Protein AF-A0A2A7H8B4-F1 (afdb_monomer_lite)

pLDDT: mean 74.01, std 18.79, range [32.06, 94.56]

Radius of gyration: 18.31 Å; chains: 1; bounding box: 41×34×53 Å

Foldseek 3Di:
DPLPLEDALVDDDDDLVRLVQLQAQPPDPDDSVSSLSHLVSNLVVLVVLQVLQVHDCVVCVVLSVCSRPPHCVPPLPDPVCQVVCVLVVHSGCNLVSLQVVLVVVLVQLPKDKDFDDQPDDVPDPDHDDLVCLVVVPPDPCVPCVVPPPDDSFHFGMKIFPQDAPDPVLLVVQSCPQVWHWDADPVRNIITITGPDSDDRSSVSSNSSSVVCSSSSGHRDD

Sequence (221 aa):
MNYTHAITLEKPLLSLEEILAIFNRKKHAMKQFDTYRIAIDTEHYIWAKMANLELQYDDYKELLSTIVNHDCEIDCNHSYQADMVKHYSCDCTLELVFQEWGNTLIHHLGFTNTKVIPGYDENKETSYDLCEATNLIALSNSEIKYSFENVCYPIVEIIGNFRLKNQKILSDFPNHLGIQFAYSETTSELYMYMGEKHVPGLYRLLVLLRIFELAGFKANL

Structure (mmCIF, N/CA/C/O backbone):
data_AF-A0A2A7H8B4-F1
#
_entry.id   AF-A0A2A7H8B4-F1
#
loop_
_atom_site.group_PDB
_atom_site.id
_atom_site.type_symbol
_atom_site.label_atom_id
_atom_site.label_alt_id
_atom_site.label_comp_id
_atom_site.label_asym_id
_atom_site.label_entity_id
_atom_site.label_seq_id
_atom_site.pdbx_PDB_ins_code
_atom_site.Cartn_x
_atom_site.Cartn_y
_atom_site.Cartn_z
_atom_site.occupancy
_atom_site.B_iso_or_equiv
_atom_site.auth_seq_id
_atom_site.auth_comp_id
_atom_site.auth_asym_id
_atom_site.auth_atom_id
_atom_site.pdbx_PDB_model_num
ATOM 1 N N . MET A 1 1 ? -11.806 -11.364 -13.887 1.00 54.75 1 MET A N 1
ATOM 2 C CA . MET A 1 1 ? -10.463 -11.433 -14.506 1.00 54.75 1 MET A CA 1
ATOM 3 C C . MET A 1 1 ? -9.584 -12.295 -13.622 1.00 54.75 1 MET A C 1
ATOM 5 O O . MET A 1 1 ? -9.689 -12.159 -12.412 1.00 54.75 1 MET A O 1
ATOM 9 N N . ASN A 1 2 ? -8.756 -13.174 -14.190 1.00 71.50 2 ASN A N 1
ATOM 10 C CA . ASN A 1 2 ? -7.713 -13.845 -13.413 1.00 71.50 2 ASN A CA 1
ATOM 11 C C . ASN A 1 2 ? -6.457 -12.970 -13.473 1.00 71.50 2 ASN A C 1
ATOM 13 O O . ASN A 1 2 ? -5.861 -12.842 -14.537 1.00 71.50 2 ASN A O 1
ATOM 17 N N . TYR A 1 3 ? -6.083 -12.356 -12.348 1.00 86.88 3 TYR A N 1
ATOM 18 C CA . TYR A 1 3 ? -4.888 -11.512 -12.184 1.00 86.88 3 TYR A CA 1
ATOM 19 C C . TYR A 1 3 ? -3.614 -12.369 -12.097 1.00 86.88 3 TYR A C 1
ATOM 21 O O . TYR A 1 3 ? -2.845 -12.328 -11.129 1.00 86.88 3 TYR A O 1
ATOM 29 N N . THR A 1 4 ? -3.428 -13.237 -13.091 1.00 88.81 4 THR A N 1
ATOM 30 C CA . THR A 1 4 ? -2.445 -14.322 -13.059 1.00 88.81 4 THR A CA 1
ATOM 31 C C . THR A 1 4 ? -1.025 -13.792 -12.887 1.00 88.81 4 THR A C 1
ATOM 33 O O . THR A 1 4 ? -0.254 -14.389 -12.137 1.00 88.81 4 THR A O 1
ATOM 36 N N . HIS A 1 5 ? -0.697 -12.639 -13.471 1.00 91.75 5 HIS A N 1
ATOM 37 C CA . HIS A 1 5 ? 0.653 -12.070 -13.418 1.00 91.75 5 HIS A CA 1
ATOM 38 C C . HIS A 1 5 ? 0.779 -10.886 -12.461 1.00 91.75 5 HIS A C 1
ATOM 40 O O . HIS A 1 5 ? 1.885 -10.398 -12.282 1.00 91.75 5 HIS A O 1
ATOM 46 N N . ALA A 1 6 ? -0.311 -10.449 -11.824 1.00 93.56 6 ALA A N 1
ATOM 47 C CA . ALA A 1 6 ? -0.285 -9.300 -10.924 1.00 93.56 6 ALA A CA 1
ATOM 48 C C . ALA A 1 6 ? 0.665 -9.514 -9.742 1.00 93.56 6 ALA A C 1
ATOM 50 O O . ALA A 1 6 ? 0.745 -10.625 -9.205 1.00 93.56 6 ALA A O 1
ATOM 51 N N . ILE A 1 7 ? 1.306 -8.437 -9.298 1.00 93.75 7 ILE A N 1
ATOM 52 C CA . ILE A 1 7 ? 1.946 -8.363 -7.986 1.00 93.75 7 ILE A CA 1
ATOM 53 C C . ILE A 1 7 ? 0.829 -8.236 -6.943 1.00 93.75 7 ILE A C 1
ATOM 55 O O . ILE A 1 7 ? -0.027 -7.357 -7.036 1.00 93.75 7 ILE A O 1
ATOM 59 N N . THR A 1 8 ? 0.805 -9.144 -5.969 1.00 93.50 8 THR A N 1
ATOM 60 C CA . THR A 1 8 ? -0.262 -9.244 -4.961 1.00 93.50 8 THR A CA 1
ATOM 61 C C . THR A 1 8 ? 0.303 -9.700 -3.624 1.00 93.50 8 THR A C 1
ATOM 63 O O . THR A 1 8 ? 1.304 -10.411 -3.605 1.00 93.50 8 THR A O 1
ATOM 66 N N . LEU A 1 9 ? -0.413 -9.424 -2.534 1.00 91.31 9 LEU A N 1
ATOM 67 C CA . LEU A 1 9 ? -0.073 -9.895 -1.183 1.00 91.31 9 LEU A CA 1
ATOM 68 C C . LEU A 1 9 ? -0.092 -11.433 -1.026 1.00 91.31 9 LEU A C 1
ATOM 70 O O . LEU A 1 9 ? 0.465 -11.962 -0.073 1.00 91.31 9 LEU A O 1
ATOM 74 N N . GLU A 1 10 ? -0.743 -12.158 -1.942 1.00 89.25 10 GLU A N 1
ATOM 75 C CA . GLU A 1 10 ? -0.883 -13.626 -1.908 1.00 89.25 10 GLU A CA 1
ATOM 76 C C . GLU A 1 10 ? 0.268 -14.373 -2.606 1.00 89.25 10 GLU A C 1
ATOM 78 O O . GLU A 1 10 ? 0.328 -15.603 -2.579 1.00 89.25 10 GLU A O 1
ATOM 83 N N . LYS A 1 11 ? 1.168 -13.646 -3.276 1.00 89.81 11 LYS A N 1
ATOM 84 C CA . LYS A 1 11 ? 2.278 -14.209 -4.056 1.00 89.81 11 LYS A CA 1
ATOM 85 C C . LYS A 1 11 ? 3.611 -13.959 -3.347 1.00 89.81 11 LYS A C 1
ATOM 87 O O . LYS A 1 11 ? 3.671 -13.107 -2.462 1.00 89.81 11 LYS A O 1
ATOM 92 N N . PRO A 1 12 ? 4.683 -14.683 -3.726 1.00 89.44 12 PRO A N 1
ATOM 93 C CA . PRO A 1 12 ? 6.017 -14.403 -3.219 1.00 89.44 12 PRO A CA 1
ATOM 94 C C . PRO A 1 12 ? 6.375 -12.927 -3.371 1.00 89.44 12 PRO A C 1
ATOM 96 O O . PRO A 1 12 ? 6.123 -12.319 -4.414 1.00 89.44 12 PRO A O 1
ATOM 99 N N . LEU A 1 13 ? 6.951 -12.376 -2.309 1.00 87.31 13 LEU A N 1
ATOM 100 C CA . LEU A 1 13 ? 7.310 -10.973 -2.239 1.00 87.31 13 LEU A CA 1
ATOM 101 C C . LEU A 1 13 ? 8.538 -10.711 -3.106 1.00 87.31 13 LEU A C 1
ATOM 103 O O . LEU A 1 13 ? 9.549 -11.402 -3.009 1.00 87.31 13 LEU A O 1
ATOM 107 N N . LEU A 1 14 ? 8.411 -9.693 -3.942 1.00 87.81 14 LEU A N 1
ATOM 108 C CA . LEU A 1 14 ? 9.486 -9.113 -4.735 1.00 87.81 14 LEU A CA 1
ATOM 109 C C . LEU A 1 14 ? 10.215 -8.041 -3.923 1.00 87.81 14 LEU A C 1
ATOM 111 O O . LEU A 1 14 ? 9.587 -7.267 -3.202 1.00 87.81 14 LEU A O 1
ATOM 115 N N . SER A 1 15 ? 11.528 -7.957 -4.076 1.00 85.69 15 SER A N 1
ATOM 116 C CA . SER A 1 15 ? 12.321 -6.835 -3.577 1.00 85.69 15 SER A CA 1
ATOM 117 C C . SER A 1 15 ? 11.918 -5.516 -4.250 1.00 85.69 15 SER A C 1
ATOM 119 O O . SER A 1 15 ? 11.316 -5.501 -5.328 1.00 85.69 15 SER A O 1
ATOM 121 N N . LEU A 1 16 ? 12.286 -4.384 -3.636 1.00 84.12 16 LEU A N 1
ATOM 122 C CA . LEU A 1 16 ? 12.107 -3.068 -4.257 1.00 84.12 16 LEU A CA 1
ATOM 123 C C . LEU A 1 16 ? 12.770 -3.016 -5.643 1.00 84.12 16 LEU A C 1
ATOM 125 O O . LEU A 1 16 ? 12.160 -2.534 -6.591 1.00 84.12 16 LEU A O 1
ATOM 129 N N . GLU A 1 17 ? 13.981 -3.562 -5.785 1.00 83.38 17 GLU A N 1
ATOM 130 C CA . GLU A 1 17 ? 14.691 -3.613 -7.068 1.00 83.38 17 GLU A CA 1
ATOM 131 C C . GLU A 1 17 ? 13.896 -4.381 -8.133 1.00 83.38 17 GLU A C 1
ATOM 133 O O . GLU A 1 17 ? 13.746 -3.894 -9.250 1.00 83.38 17 GLU A O 1
ATOM 138 N N . GLU A 1 18 ? 13.331 -5.539 -7.787 1.00 87.38 18 GLU A N 1
ATOM 139 C CA . GLU A 1 18 ? 12.524 -6.346 -8.709 1.00 87.38 18 GLU A CA 1
ATOM 140 C C . GLU A 1 18 ? 11.215 -5.652 -9.107 1.00 87.38 18 GLU A C 1
ATOM 142 O O . GLU A 1 18 ? 10.834 -5.685 -10.278 1.00 87.38 18 GLU A O 1
ATOM 147 N N . ILE A 1 19 ? 10.541 -4.986 -8.162 1.00 88.50 19 ILE A N 1
ATOM 148 C CA . ILE A 1 19 ? 9.347 -4.177 -8.447 1.00 88.50 19 ILE A CA 1
ATOM 149 C C . ILE A 1 19 ? 9.704 -3.074 -9.440 1.00 88.50 19 ILE A C 1
ATOM 151 O O . ILE A 1 19 ? 9.084 -2.962 -10.497 1.00 88.50 19 ILE A O 1
ATOM 155 N N . LEU A 1 20 ? 10.725 -2.276 -9.125 1.00 85.19 20 LEU A N 1
ATOM 156 C CA . LEU A 1 20 ? 11.153 -1.173 -9.978 1.00 85.19 20 LEU A CA 1
ATOM 157 C C . LEU A 1 20 ? 11.613 -1.679 -11.348 1.00 85.19 20 LEU A C 1
ATOM 159 O O . LEU A 1 20 ? 11.319 -1.040 -12.352 1.00 85.19 20 LEU A O 1
ATOM 163 N N . ALA A 1 21 ? 12.263 -2.841 -11.417 1.00 83.00 21 ALA A N 1
ATOM 164 C CA . ALA A 1 21 ? 12.688 -3.459 -12.666 1.00 83.00 21 ALA A CA 1
ATOM 165 C C . ALA A 1 21 ? 11.522 -3.823 -13.594 1.00 83.00 21 ALA A C 1
ATOM 167 O O . ALA A 1 21 ? 11.631 -3.665 -14.810 1.00 83.00 21 ALA A O 1
ATOM 16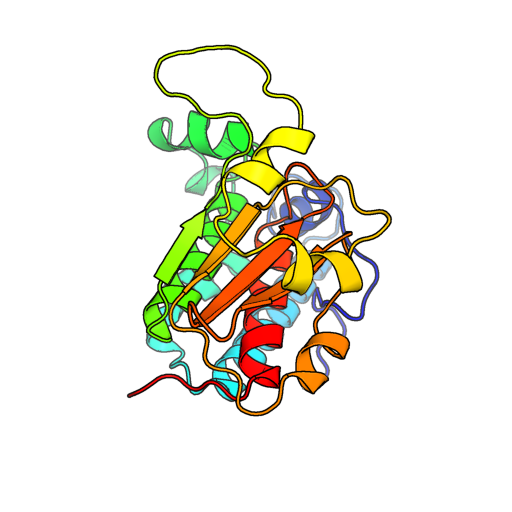8 N N . ILE A 1 22 ? 10.402 -4.288 -13.035 1.00 85.94 22 ILE A N 1
ATOM 169 C CA . ILE A 1 22 ? 9.190 -4.611 -13.800 1.00 85.94 22 ILE A CA 1
ATOM 170 C C . ILE A 1 22 ? 8.607 -3.351 -14.442 1.00 85.94 22 ILE A C 1
ATOM 172 O O . ILE A 1 22 ? 8.201 -3.372 -15.605 1.00 85.94 22 ILE A O 1
ATOM 176 N N . PHE A 1 23 ? 8.581 -2.242 -13.710 1.00 83.00 23 PHE A N 1
ATOM 177 C CA . PHE A 1 23 ? 8.010 -0.996 -14.215 1.00 83.00 23 PHE A CA 1
ATOM 178 C C . PHE A 1 23 ? 9.009 -0.162 -15.029 1.00 83.00 23 PHE A C 1
ATOM 180 O O . PHE A 1 23 ? 8.607 0.633 -15.872 1.00 83.00 23 PHE A O 1
ATOM 187 N N . ASN A 1 24 ? 10.312 -0.404 -14.871 1.00 78.62 24 ASN A N 1
ATOM 188 C CA . ASN A 1 24 ? 11.374 0.246 -15.629 1.00 78.62 24 ASN A CA 1
ATOM 189 C C . ASN A 1 24 ? 11.712 -0.523 -16.916 1.00 78.62 24 ASN A C 1
ATOM 191 O O . ASN A 1 24 ? 12.601 -1.378 -16.970 1.00 78.62 24 ASN A O 1
ATOM 195 N N . ARG A 1 25 ? 11.030 -0.156 -18.000 1.00 68.12 25 ARG A N 1
ATOM 196 C CA . ARG A 1 25 ? 11.064 -0.876 -19.284 1.00 68.12 25 ARG A CA 1
ATOM 197 C C . ARG A 1 25 ? 12.378 -0.794 -20.061 1.00 68.12 25 ARG A C 1
ATOM 199 O O . ARG A 1 25 ? 12.525 -1.531 -21.034 1.00 68.12 25 ARG A O 1
ATOM 206 N N . LYS A 1 26 ? 13.316 0.073 -19.669 1.00 62.47 26 LYS A N 1
ATOM 207 C CA . LYS A 1 26 ? 14.584 0.272 -20.394 1.00 62.47 26 LYS A CA 1
ATOM 208 C C . LYS A 1 26 ? 15.804 -0.359 -19.725 1.00 62.47 26 LYS A C 1
ATOM 210 O O . LYS A 1 26 ? 16.801 -0.584 -20.404 1.00 62.47 26 LYS A O 1
ATOM 215 N N . LYS A 1 27 ? 15.750 -0.660 -18.421 1.00 54.34 27 LYS A N 1
ATOM 216 C CA . LYS A 1 27 ? 16.962 -0.966 -17.636 1.00 54.34 27 LYS A CA 1
ATOM 217 C C . LYS A 1 27 ? 17.224 -2.460 -17.386 1.00 54.34 27 LYS A C 1
ATOM 219 O O . LYS A 1 27 ? 18.333 -2.796 -16.985 1.00 54.34 27 LYS A O 1
ATOM 224 N N . HIS A 1 28 ? 16.268 -3.364 -17.634 1.00 57.25 28 HIS A N 1
ATOM 225 C CA . HIS A 1 28 ? 16.381 -4.762 -17.180 1.00 57.25 28 HIS A CA 1
ATOM 226 C C . HIS A 1 28 ? 16.288 -5.836 -18.269 1.00 57.25 28 HIS A C 1
ATOM 228 O O . HIS A 1 28 ? 15.647 -5.677 -19.302 1.00 57.25 28 HIS A O 1
ATOM 234 N N . ALA A 1 29 ? 16.928 -6.974 -17.978 1.00 50.75 29 ALA A N 1
ATOM 235 C CA . ALA A 1 29 ? 17.051 -8.155 -18.835 1.00 50.75 29 ALA A CA 1
ATOM 236 C C . ALA A 1 29 ? 15.758 -8.987 -18.989 1.00 50.75 29 ALA A C 1
ATOM 238 O O . ALA A 1 29 ? 15.743 -9.961 -19.746 1.00 50.75 29 ALA A O 1
ATOM 239 N N . MET A 1 30 ? 14.677 -8.645 -18.276 1.00 61.78 30 MET A N 1
ATOM 240 C CA . MET A 1 30 ? 13.371 -9.280 -18.476 1.00 61.78 30 MET A CA 1
ATOM 241 C C . MET A 1 30 ? 12.781 -8.861 -19.824 1.00 61.78 30 MET A C 1
ATOM 243 O O . MET A 1 30 ? 12.901 -7.713 -20.246 1.00 61.78 30 MET A O 1
ATOM 247 N N . LYS A 1 31 ? 12.108 -9.790 -20.513 1.00 65.06 31 LYS A N 1
ATOM 248 C CA . LYS A 1 31 ? 11.457 -9.478 -21.790 1.00 65.06 31 LYS A CA 1
ATOM 249 C C . LYS A 1 31 ? 10.386 -8.411 -21.563 1.00 65.06 31 LYS A C 1
ATOM 251 O O . LYS A 1 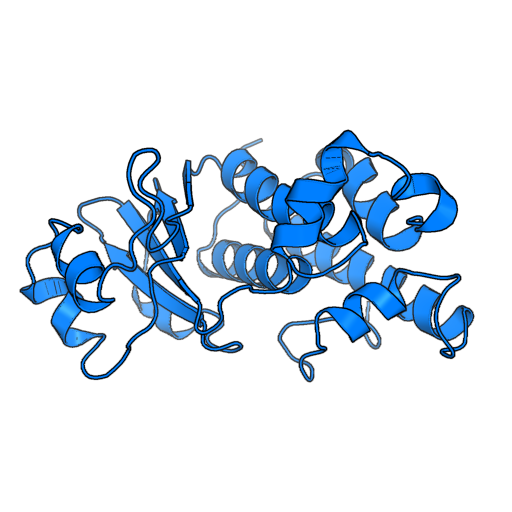31 ? 9.479 -8.613 -20.762 1.00 65.06 31 LYS A O 1
ATOM 256 N N . GLN A 1 32 ? 10.453 -7.328 -22.336 1.00 67.94 32 GLN A N 1
ATOM 257 C CA . GLN A 1 32 ? 9.532 -6.184 -22.276 1.00 67.94 32 GLN A CA 1
ATOM 258 C C . GLN A 1 32 ? 8.043 -6.585 -22.293 1.00 67.94 32 GLN A C 1
ATOM 260 O O . GLN A 1 32 ? 7.209 -5.927 -21.680 1.00 67.94 32 GLN A O 1
ATOM 265 N N . PHE A 1 33 ? 7.699 -7.677 -22.982 1.00 65.44 33 PHE A N 1
ATOM 266 C CA . PHE A 1 33 ? 6.332 -8.200 -23.024 1.00 65.44 33 PHE A CA 1
ATOM 267 C C . PHE A 1 33 ? 5.868 -8.787 -21.680 1.00 65.44 33 PHE A C 1
ATOM 269 O O . PHE A 1 33 ? 4.722 -8.582 -21.281 1.00 65.44 33 PHE A O 1
ATOM 276 N N . ASP A 1 34 ? 6.751 -9.487 -20.964 1.00 80.56 34 ASP A N 1
ATOM 277 C CA . ASP A 1 34 ? 6.425 -10.099 -19.674 1.00 80.56 34 ASP A CA 1
ATOM 278 C C . ASP A 1 34 ? 6.246 -9.025 -18.596 1.00 80.56 34 ASP A C 1
ATOM 280 O O . ASP A 1 34 ? 5.287 -9.079 -17.826 1.00 80.56 34 ASP A O 1
ATOM 284 N N . THR A 1 35 ? 7.106 -8.003 -18.592 1.00 81.44 35 THR A N 1
ATOM 285 C CA . THR A 1 35 ? 7.007 -6.874 -17.656 1.00 81.44 35 THR A CA 1
ATOM 286 C C . THR A 1 35 ? 5.779 -6.006 -17.924 1.00 81.44 35 THR A C 1
ATOM 288 O O . THR A 1 35 ? 5.063 -5.659 -16.986 1.00 81.44 35 THR A O 1
ATOM 291 N N . TYR A 1 36 ? 5.453 -5.741 -19.195 1.00 83.38 36 TYR A N 1
ATOM 292 C CA . TYR A 1 36 ? 4.219 -5.050 -19.586 1.00 83.38 36 TYR A CA 1
ATOM 293 C C . TYR A 1 36 ? 2.968 -5.778 -19.080 1.00 83.38 36 TYR A C 1
ATOM 295 O O . TYR A 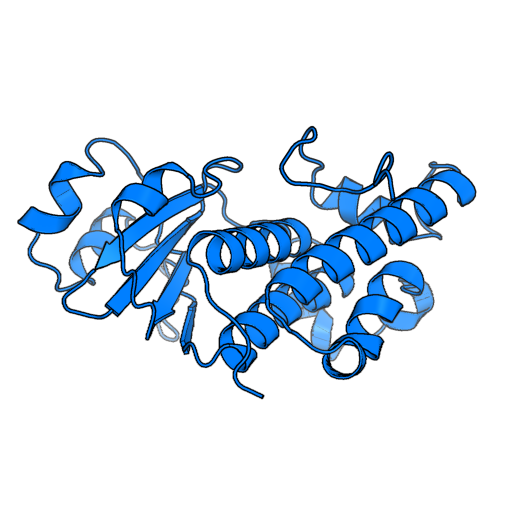1 36 ? 2.071 -5.157 -18.509 1.00 83.38 36 TYR A O 1
ATOM 303 N N . ARG A 1 37 ? 2.922 -7.107 -19.241 1.00 88.25 37 ARG A N 1
ATOM 304 C CA . ARG A 1 37 ? 1.792 -7.923 -18.784 1.00 88.25 37 ARG A CA 1
ATOM 305 C C . ARG A 1 37 ? 1.653 -7.919 -17.262 1.00 88.25 37 ARG A C 1
ATOM 307 O O . ARG A 1 37 ? 0.536 -7.796 -16.770 1.00 88.25 37 ARG A O 1
ATOM 314 N N . ILE A 1 38 ? 2.760 -8.034 -16.526 1.00 90.38 38 ILE A N 1
ATOM 315 C CA . ILE A 1 38 ? 2.749 -7.940 -15.057 1.00 90.38 38 ILE A CA 1
ATOM 316 C C . ILE A 1 38 ? 2.238 -6.564 -14.619 1.00 90.38 38 ILE A C 1
ATOM 318 O O . ILE A 1 38 ? 1.395 -6.491 -13.725 1.00 90.38 38 ILE A O 1
ATOM 322 N N . ALA A 1 39 ? 2.697 -5.488 -15.265 1.00 88.38 39 ALA A N 1
ATOM 323 C CA . ALA A 1 39 ? 2.282 -4.131 -14.930 1.00 88.38 39 ALA A CA 1
ATOM 324 C C . ALA A 1 39 ? 0.775 -3.920 -15.129 1.00 88.38 39 ALA A C 1
ATOM 326 O O . ALA A 1 39 ? 0.102 -3.468 -14.206 1.00 88.38 39 ALA A O 1
ATOM 327 N N . ILE A 1 40 ? 0.235 -4.334 -16.281 1.00 88.94 40 ILE A N 1
ATOM 328 C CA . ILE A 1 40 ? -1.205 -4.257 -16.568 1.00 88.94 40 ILE A CA 1
ATOM 329 C C . ILE A 1 40 ? -2.027 -5.108 -15.602 1.00 88.94 40 ILE A C 1
ATOM 331 O O . ILE A 1 40 ? -3.033 -4.642 -15.070 1.00 88.94 40 ILE A O 1
ATOM 335 N N . ASP A 1 41 ? -1.629 -6.361 -15.363 1.00 93.19 41 ASP A N 1
ATOM 336 C CA . ASP A 1 41 ? -2.366 -7.224 -14.437 1.00 93.19 41 ASP A CA 1
ATOM 337 C C . ASP A 1 41 ? -2.367 -6.624 -13.020 1.00 93.19 41 ASP A C 1
ATOM 339 O O . ASP A 1 41 ? -3.379 -6.709 -12.324 1.00 93.19 41 ASP A O 1
ATOM 343 N N . THR A 1 42 ? -1.260 -5.993 -12.606 1.00 93.12 42 THR A N 1
ATOM 344 C CA . THR A 1 42 ? -1.131 -5.314 -11.306 1.00 93.12 42 THR A CA 1
ATOM 345 C C . THR A 1 42 ? -2.007 -4.063 -11.230 1.00 93.12 42 THR A C 1
ATOM 347 O O . THR A 1 42 ? -2.726 -3.899 -10.247 1.00 93.12 42 THR A O 1
ATOM 350 N N . GLU A 1 43 ? -2.018 -3.220 -12.268 1.00 91.38 43 GLU A N 1
ATOM 351 C CA . GLU A 1 43 ? -2.908 -2.053 -12.360 1.00 91.38 43 GLU A CA 1
ATOM 352 C C . GLU A 1 43 ? -4.379 -2.478 -12.248 1.00 91.38 43 GLU A C 1
ATOM 354 O O . GLU A 1 43 ? -5.116 -1.965 -11.406 1.00 91.38 43 GLU A O 1
ATOM 359 N N . HIS A 1 44 ? -4.803 -3.475 -13.031 1.00 91.38 44 HIS A N 1
ATOM 360 C CA . HIS A 1 44 ? -6.176 -3.975 -12.989 1.00 91.38 44 HIS A CA 1
ATOM 361 C C . HIS A 1 44 ? -6.540 -4.609 -11.640 1.00 91.38 44 HIS A C 1
ATOM 363 O O . HIS A 1 44 ? -7.696 -4.530 -11.218 1.00 91.38 44 HIS A O 1
ATOM 369 N N . TYR A 1 45 ? -5.584 -5.257 -10.970 1.00 93.56 45 TYR A N 1
ATOM 370 C CA . TYR A 1 45 ? -5.793 -5.797 -9.630 1.00 93.56 45 TYR A CA 1
ATOM 371 C C . TYR A 1 45 ? -6.029 -4.673 -8.614 1.00 93.56 45 TYR A C 1
ATOM 373 O O . TYR A 1 45 ? -7.009 -4.721 -7.870 1.00 93.56 45 TYR A O 1
ATOM 381 N N . ILE A 1 46 ? -5.181 -3.639 -8.622 1.00 92.69 46 ILE A N 1
ATOM 382 C CA . ILE A 1 46 ? -5.333 -2.453 -7.767 1.00 92.69 46 ILE A CA 1
ATOM 383 C C . ILE A 1 46 ? -6.678 -1.780 -8.034 1.00 92.69 46 ILE A C 1
ATOM 385 O O . ILE A 1 46 ? -7.426 -1.522 -7.093 1.00 92.69 46 ILE A O 1
ATOM 389 N N . TRP A 1 47 ? -7.029 -1.576 -9.304 1.00 90.75 47 TRP A N 1
ATOM 390 C CA . TRP A 1 47 ? -8.298 -0.963 -9.680 1.00 90.75 47 TRP A CA 1
ATOM 391 C C . TRP A 1 47 ? -9.504 -1.748 -9.148 1.00 90.75 47 TRP A C 1
ATOM 393 O O . TRP A 1 47 ? -10.427 -1.162 -8.585 1.00 90.75 47 TRP A O 1
ATOM 403 N N . ALA A 1 48 ? -9.481 -3.080 -9.228 1.00 91.94 48 ALA A N 1
ATOM 404 C CA . ALA A 1 48 ? -10.545 -3.903 -8.659 1.00 91.94 48 ALA A CA 1
ATOM 405 C C . ALA A 1 48 ? -10.637 -3.787 -7.129 1.00 91.94 48 ALA A C 1
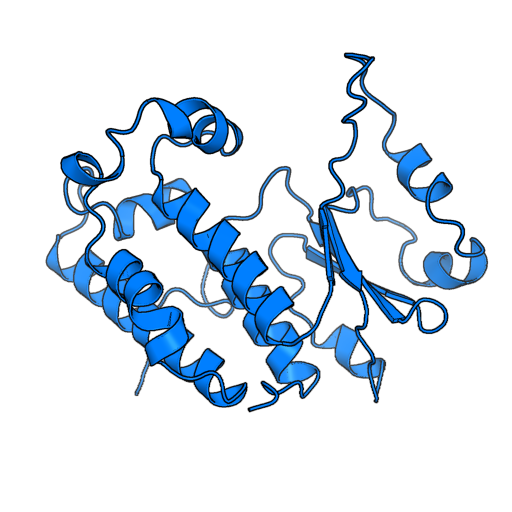ATOM 407 O O . ALA A 1 48 ? -11.736 -3.766 -6.578 1.00 91.94 48 ALA A O 1
ATOM 408 N N . LYS A 1 49 ? -9.500 -3.670 -6.432 1.00 92.50 49 LYS A N 1
ATOM 409 C CA . LYS A 1 49 ? -9.479 -3.433 -4.980 1.00 92.50 49 LYS A CA 1
ATOM 410 C C . LYS A 1 49 ? -10.007 -2.056 -4.606 1.00 92.50 49 LYS A C 1
ATOM 412 O O . LYS A 1 49 ? -10.756 -1.941 -3.643 1.00 92.50 49 LYS A O 1
ATOM 417 N N . MET A 1 50 ? -9.686 -1.037 -5.390 1.00 91.81 50 MET A N 1
ATOM 418 C CA . MET A 1 50 ? -10.240 0.302 -5.216 1.00 91.81 50 MET A CA 1
ATOM 419 C C . MET A 1 50 ? -11.751 0.341 -5.453 1.00 91.81 50 MET A C 1
ATOM 421 O O . MET A 1 50 ? -12.468 0.994 -4.699 1.00 91.81 50 MET A O 1
ATOM 425 N N . ALA A 1 51 ? -12.253 -0.407 -6.438 1.00 90.50 51 ALA A N 1
ATOM 426 C CA . ALA A 1 51 ? -13.686 -0.513 -6.698 1.00 90.50 51 ALA A CA 1
ATOM 427 C C . ALA A 1 51 ? -14.455 -1.115 -5.506 1.00 90.50 51 ALA A C 1
ATOM 429 O O . ALA A 1 51 ? -15.570 -0.683 -5.221 1.00 90.50 51 ALA A O 1
ATOM 430 N N . ASN A 1 52 ? -13.850 -2.047 -4.755 1.00 92.00 52 ASN A N 1
ATOM 431 C CA . ASN A 1 52 ? -14.444 -2.576 -3.518 1.00 92.00 52 ASN A CA 1
ATOM 432 C C . ASN A 1 52 ? -14.592 -1.506 -2.419 1.00 92.00 52 ASN A C 1
ATOM 434 O O . ASN A 1 52 ? -15.434 -1.657 -1.534 1.00 92.00 52 ASN A O 1
ATOM 438 N N . LEU A 1 53 ? -13.800 -0.433 -2.493 1.00 92.19 53 LEU A N 1
ATOM 439 C CA . LEU A 1 53 ? -13.861 0.737 -1.613 1.00 92.19 53 LEU A CA 1
ATOM 440 C C . LEU A 1 53 ? -14.719 1.873 -2.194 1.00 92.19 53 LEU A C 1
ATOM 442 O O . LEU A 1 53 ? -14.766 2.948 -1.604 1.00 92.19 53 LEU A O 1
ATOM 446 N N . GLU A 1 54 ? -15.381 1.655 -3.336 1.00 91.62 54 GLU A N 1
ATOM 447 C CA . GLU A 1 54 ? -16.193 2.654 -4.055 1.00 91.62 54 GLU A CA 1
ATOM 448 C C . GLU A 1 54 ? -15.408 3.902 -4.512 1.00 91.62 54 GLU A C 1
ATOM 450 O O . GLU A 1 54 ? -15.989 4.948 -4.802 1.00 91.62 54 GLU A O 1
ATOM 455 N N . LEU A 1 55 ? -14.084 3.776 -4.643 1.00 88.56 55 LEU A N 1
ATOM 456 C CA . LEU A 1 55 ? -13.220 4.821 -5.193 1.00 88.56 55 LEU A CA 1
ATOM 457 C C . LEU A 1 55 ? -13.419 4.929 -6.709 1.00 88.56 55 LEU A C 1
ATOM 459 O O . LEU A 1 55 ? -13.405 3.917 -7.420 1.00 88.56 55 LEU A O 1
ATOM 463 N N . GLN A 1 56 ? -13.576 6.153 -7.213 1.00 84.44 56 GLN A N 1
ATOM 464 C CA . GLN A 1 56 ? -13.759 6.388 -8.642 1.00 84.44 56 GLN A CA 1
ATOM 465 C C . GLN A 1 56 ? -12.422 6.306 -9.379 1.00 84.44 56 GLN A C 1
ATOM 467 O O . GLN A 1 56 ? -11.389 6.770 -8.902 1.00 84.44 56 GLN A O 1
ATOM 472 N N . TYR A 1 57 ? -12.442 5.713 -10.574 1.00 78.81 57 TYR A N 1
ATOM 473 C CA . TYR A 1 57 ? -11.244 5.570 -11.405 1.00 78.81 57 TYR A CA 1
ATOM 474 C C . TYR A 1 57 ? -10.622 6.923 -11.765 1.00 78.81 57 TYR A C 1
ATOM 476 O O . TYR A 1 57 ? -9.400 7.054 -11.762 1.00 78.81 57 TYR A O 1
ATOM 484 N N . ASP A 1 58 ? -11.455 7.925 -12.056 1.00 83.12 58 ASP A N 1
ATOM 485 C CA . ASP A 1 58 ? -10.992 9.227 -12.538 1.00 83.12 58 ASP A CA 1
ATOM 486 C C . ASP A 1 58 ? -10.095 9.946 -11.522 1.00 83.12 58 ASP A C 1
ATOM 488 O O . ASP A 1 58 ? -9.115 10.571 -11.925 1.00 83.12 58 ASP A O 1
ATOM 492 N N . ASP A 1 59 ? -10.332 9.750 -10.222 1.00 77.94 59 ASP A N 1
ATOM 493 C CA . ASP A 1 59 ? -9.524 10.339 -9.144 1.00 77.94 59 ASP A CA 1
ATOM 494 C C . ASP A 1 59 ? -8.092 9.778 -9.090 1.00 77.94 59 ASP A C 1
ATOM 496 O O . ASP A 1 59 ? -7.196 10.375 -8.494 1.00 77.94 59 ASP A O 1
ATOM 500 N N . TYR A 1 60 ? -7.863 8.629 -9.728 1.00 79.75 60 TYR A N 1
ATOM 501 C CA . TYR A 1 60 ? -6.592 7.906 -9.713 1.00 79.75 60 TYR A CA 1
ATOM 502 C C . TYR A 1 60 ? -6.100 7.559 -11.116 1.00 79.75 60 TYR A C 1
ATOM 504 O O . TYR A 1 60 ? -5.179 6.762 -11.271 1.00 79.75 60 TYR A O 1
ATOM 512 N N . LYS A 1 61 ? -6.689 8.137 -12.161 1.00 81.44 61 LYS A N 1
ATOM 513 C CA . LYS A 1 61 ? -6.364 7.781 -13.543 1.00 81.44 61 LYS A CA 1
ATOM 514 C C . LYS A 1 61 ? -4.911 8.083 -13.897 1.00 81.44 61 LYS A C 1
ATOM 516 O O . LYS A 1 61 ? -4.235 7.243 -14.485 1.00 81.44 61 LYS A O 1
ATOM 521 N N . GLU A 1 62 ? -4.427 9.273 -13.546 1.00 79.06 62 GLU A N 1
ATOM 522 C CA . GLU A 1 62 ? -3.039 9.684 -13.811 1.00 79.06 62 GLU A CA 1
ATOM 523 C C . GLU A 1 62 ? -2.055 8.785 -13.064 1.00 79.06 62 GLU A C 1
ATOM 525 O O . GLU A 1 62 ? -1.083 8.280 -13.629 1.00 79.06 62 GLU A O 1
ATOM 530 N N . LEU A 1 63 ? -2.394 8.509 -11.811 1.00 75.69 63 LEU A N 1
ATOM 531 C CA . LEU A 1 63 ? -1.713 7.583 -10.934 1.00 75.69 63 LEU A CA 1
ATOM 532 C C . LEU A 1 63 ? -1.638 6.190 -11.601 1.00 75.69 63 LEU A C 1
ATOM 534 O O . LEU A 1 63 ? -0.554 5.765 -11.996 1.00 75.69 63 LEU A O 1
ATOM 538 N N . LEU A 1 64 ? -2.760 5.524 -11.874 1.00 78.56 64 LEU A N 1
ATOM 539 C CA . LEU A 1 64 ? -2.809 4.214 -12.544 1.00 78.56 64 LEU A CA 1
ATOM 540 C C . LEU A 1 64 ? -2.048 4.191 -13.877 1.00 78.56 64 LEU A C 1
ATOM 542 O O . LEU A 1 64 ? -1.272 3.270 -14.129 1.00 78.56 64 LEU A O 1
ATOM 546 N N . SER A 1 65 ? -2.150 5.258 -14.673 1.00 80.62 65 SER A N 1
ATOM 547 C CA . SER A 1 65 ? -1.402 5.374 -15.926 1.00 80.62 65 SER A CA 1
ATOM 548 C C . SER A 1 65 ? 0.117 5.403 -15.729 1.00 80.62 65 SER A C 1
ATOM 550 O O . SER A 1 65 ? 0.846 4.961 -16.616 1.00 80.62 65 SER A O 1
ATOM 552 N N . THR A 1 66 ? 0.599 5.871 -14.574 1.00 79.94 66 THR A N 1
ATOM 553 C CA . THR A 1 66 ? 2.028 5.942 -14.245 1.00 79.94 66 THR A CA 1
ATOM 554 C C . THR A 1 66 ? 2.611 4.546 -14.020 1.00 79.94 66 THR A C 1
ATOM 556 O O . THR A 1 66 ? 3.725 4.289 -14.455 1.00 79.94 66 THR A O 1
ATOM 559 N N . ILE A 1 67 ? 1.847 3.598 -13.458 1.00 80.31 67 ILE A N 1
ATOM 560 C CA . ILE A 1 67 ? 2.279 2.191 -13.309 1.00 80.31 67 ILE A CA 1
ATOM 561 C C . ILE A 1 67 ? 2.692 1.604 -14.654 1.00 80.31 67 ILE A C 1
ATOM 563 O O . ILE A 1 67 ? 3.718 0.940 -14.776 1.00 80.31 67 ILE A O 1
ATOM 567 N N . VAL A 1 68 ? 1.882 1.842 -15.681 1.00 80.00 68 VAL A N 1
ATOM 568 C CA . VAL A 1 68 ? 2.150 1.303 -17.008 1.00 80.00 68 VAL A CA 1
ATOM 569 C C . VAL A 1 68 ? 3.121 2.202 -17.758 1.00 80.00 68 VAL A C 1
ATOM 571 O O . VAL A 1 68 ? 4.009 1.694 -18.418 1.00 80.00 68 VAL A O 1
ATOM 574 N N . ASN A 1 69 ? 3.011 3.519 -17.706 1.00 80.25 69 ASN A N 1
ATOM 575 C CA . ASN A 1 69 ? 3.739 4.363 -18.656 1.00 80.25 69 ASN A CA 1
ATOM 576 C C . ASN A 1 69 ? 5.062 4.924 -18.135 1.00 80.25 69 ASN A C 1
ATOM 578 O O . ASN A 1 69 ? 5.727 5.613 -18.902 1.00 80.25 69 ASN A O 1
ATOM 582 N N . HIS A 1 70 ? 5.458 4.598 -16.899 1.00 82.50 70 HIS A N 1
ATOM 583 C CA . HIS A 1 70 ? 6.704 5.096 -16.331 1.00 82.50 70 HIS A CA 1
ATOM 584 C C . HIS A 1 70 ? 7.924 4.735 -17.189 1.00 82.50 70 HIS A C 1
ATOM 586 O O . HIS A 1 70 ? 8.191 3.565 -17.486 1.00 82.50 70 HIS A O 1
ATOM 592 N N . ASP A 1 71 ? 8.693 5.755 -17.551 1.00 77.69 71 ASP A N 1
ATOM 593 C CA . ASP A 1 71 ? 9.989 5.633 -18.200 1.00 77.69 71 ASP A CA 1
ATOM 594 C C . ASP A 1 71 ? 11.022 6.395 -17.375 1.00 77.69 71 ASP A C 1
ATOM 596 O O . ASP A 1 71 ? 11.047 7.625 -17.360 1.00 77.69 71 ASP A O 1
ATOM 600 N N . CYS A 1 72 ? 11.921 5.661 -16.718 1.00 78.19 72 CYS A N 1
ATOM 601 C CA . CYS A 1 72 ? 12.953 6.254 -15.874 1.00 78.19 72 CYS A CA 1
ATOM 602 C C . CYS A 1 72 ? 13.845 7.267 -16.607 1.00 78.19 72 CYS A C 1
ATOM 604 O O . CYS A 1 72 ? 14.367 8.173 -15.965 1.00 78.19 72 CYS A O 1
ATOM 606 N N . GLU A 1 73 ? 14.045 7.143 -17.923 1.00 75.44 73 GLU A N 1
ATOM 607 C CA . GLU A 1 73 ? 14.851 8.116 -18.675 1.00 75.44 73 GLU A CA 1
ATOM 608 C C . GLU A 1 73 ? 14.134 9.450 -18.889 1.00 75.44 73 GLU A C 1
ATOM 610 O O . GLU A 1 73 ? 14.788 10.447 -19.183 1.00 75.44 73 GLU A O 1
ATOM 615 N N . ILE A 1 74 ? 12.807 9.470 -18.784 1.00 75.19 74 ILE A N 1
ATOM 616 C CA . ILE A 1 74 ? 11.978 10.651 -19.032 1.00 75.19 74 ILE A CA 1
ATOM 617 C C . ILE A 1 74 ? 11.507 11.228 -17.695 1.00 75.19 74 ILE A C 1
ATOM 619 O O . ILE A 1 74 ? 11.694 12.414 -17.425 1.00 75.19 74 ILE A O 1
ATOM 623 N N . ASP A 1 75 ? 10.968 10.373 -16.831 1.00 76.50 75 ASP A N 1
ATOM 624 C CA . ASP A 1 75 ? 10.227 10.771 -15.638 1.00 76.50 75 ASP A CA 1
ATOM 625 C C . ASP A 1 75 ? 11.137 11.017 -14.423 1.00 76.50 75 ASP A C 1
ATOM 627 O O . ASP A 1 75 ? 10.826 11.852 -13.569 1.00 76.50 75 ASP A O 1
ATOM 631 N N . CYS A 1 76 ? 12.292 10.341 -14.341 1.00 78.69 76 CYS A N 1
ATOM 632 C CA . CYS A 1 76 ? 13.198 10.436 -13.186 1.00 78.69 76 CYS A CA 1
ATOM 633 C C . CYS A 1 76 ? 14.259 11.544 -13.305 1.00 78.69 76 CYS A C 1
ATOM 635 O O . CYS A 1 76 ? 15.062 11.714 -12.391 1.00 78.69 76 CYS A O 1
ATOM 637 N N . ASN A 1 77 ? 14.265 12.340 -14.380 1.00 66.38 77 ASN A N 1
ATOM 638 C CA . ASN A 1 77 ? 15.279 13.384 -14.625 1.00 66.38 77 ASN A CA 1
ATOM 639 C C . ASN A 1 77 ? 15.151 14.647 -13.744 1.00 66.38 77 ASN A C 1
ATOM 641 O O . ASN A 1 77 ? 15.787 15.668 -14.015 1.00 66.38 77 ASN A O 1
ATOM 645 N N . HIS A 1 78 ? 14.343 14.619 -12.684 1.00 61.59 78 HIS A N 1
ATOM 646 C CA . HIS A 1 78 ? 14.042 15.798 -11.878 1.00 61.59 78 HIS A CA 1
ATOM 647 C C . HIS A 1 78 ? 14.978 15.909 -10.665 1.00 61.59 78 HIS A C 1
ATOM 649 O O . HIS A 1 78 ? 14.838 15.191 -9.676 1.00 61.59 78 HIS A O 1
ATOM 655 N N . SER A 1 79 ? 15.903 16.875 -10.708 1.00 55.00 79 SER A N 1
ATOM 656 C CA . SER A 1 79 ? 16.878 17.140 -9.635 1.00 55.00 79 SER A CA 1
ATOM 657 C C . SER A 1 79 ? 16.249 17.454 -8.271 1.00 55.00 79 SER A C 1
ATOM 659 O O . SER A 1 79 ? 16.861 17.168 -7.248 1.00 55.00 79 SER A O 1
ATOM 661 N N . TYR A 1 80 ? 15.025 17.994 -8.238 1.00 53.56 80 TYR A N 1
ATOM 662 C CA . TYR A 1 80 ? 14.320 18.345 -6.998 1.00 53.56 80 TYR A CA 1
ATOM 663 C C . TYR A 1 80 ? 13.853 17.125 -6.186 1.00 53.56 80 TYR A C 1
ATOM 665 O O . TYR A 1 80 ? 13.765 17.196 -4.965 1.00 53.56 80 TYR A O 1
ATOM 673 N N . GLN A 1 81 ? 13.577 15.993 -6.839 1.00 59.25 81 GLN A N 1
ATOM 674 C CA . GLN A 1 81 ? 13.107 14.781 -6.158 1.00 59.25 81 GLN A CA 1
ATOM 675 C C . GLN A 1 81 ? 14.256 13.848 -5.753 1.00 59.25 81 GLN A C 1
ATOM 677 O O . GLN A 1 81 ? 14.041 12.926 -4.971 1.00 59.25 81 GLN A O 1
ATOM 682 N N . ALA A 1 82 ? 15.481 14.101 -6.228 1.00 60.62 82 ALA A N 1
ATOM 683 C CA . ALA A 1 82 ? 16.629 13.215 -6.041 1.00 60.62 82 ALA A CA 1
ATOM 684 C C . ALA A 1 82 ? 16.912 12.883 -4.566 1.00 60.62 82 ALA A C 1
ATOM 686 O O . ALA A 1 82 ? 17.220 11.738 -4.247 1.00 60.62 82 ALA A O 1
ATOM 687 N N . ASP A 1 83 ? 16.769 13.845 -3.653 1.00 59.38 83 ASP A N 1
ATOM 688 C CA . ASP A 1 83 ? 17.019 13.602 -2.227 1.00 59.38 83 ASP A CA 1
ATOM 689 C C . ASP A 1 83 ? 15.889 12.809 -1.548 1.00 59.38 83 ASP A C 1
ATOM 691 O O . ASP A 1 83 ? 16.159 12.013 -0.649 1.00 59.38 83 ASP A O 1
ATOM 695 N N . MET A 1 84 ? 14.645 12.931 -2.029 1.00 60.75 84 MET A N 1
ATOM 696 C CA . MET A 1 84 ? 13.520 12.113 -1.554 1.00 60.75 84 MET A CA 1
ATOM 697 C C . MET A 1 84 ? 13.610 10.673 -2.069 1.00 60.75 84 MET A C 1
ATOM 699 O O . MET A 1 84 ? 13.333 9.735 -1.331 1.00 60.75 84 MET A O 1
ATOM 703 N N . VAL A 1 85 ? 14.040 10.474 -3.316 1.00 64.44 85 VAL A N 1
ATOM 704 C CA . VAL A 1 85 ? 14.209 9.135 -3.905 1.00 64.44 85 VAL A CA 1
ATOM 705 C C . VAL A 1 85 ? 15.380 8.385 -3.236 1.00 64.44 85 VAL A C 1
ATOM 707 O O . VAL A 1 85 ? 15.241 7.211 -2.875 1.00 64.44 85 VAL A O 1
ATOM 710 N N . LYS A 1 86 ? 16.484 9.087 -2.922 1.00 63.66 86 LYS A N 1
ATOM 711 C CA . LYS A 1 86 ? 17.623 8.543 -2.151 1.00 63.66 86 LYS A CA 1
ATOM 712 C C . LYS A 1 86 ? 17.240 8.025 -0.766 1.00 63.66 86 LYS A C 1
ATOM 714 O O . LYS A 1 86 ? 17.890 7.100 -0.281 1.00 63.66 86 LYS A O 1
ATOM 719 N N . HIS A 1 87 ? 16.203 8.577 -0.127 1.00 65.50 87 HIS A N 1
ATOM 720 C CA . HIS A 1 87 ? 15.709 8.073 1.161 1.00 65.50 87 HIS A CA 1
ATOM 721 C C . HIS A 1 87 ? 15.344 6.581 1.081 1.00 65.50 87 HIS A C 1
ATOM 723 O O . HIS A 1 87 ? 15.636 5.810 1.996 1.00 65.50 87 HIS A O 1
ATOM 729 N N . TYR A 1 88 ? 14.803 6.166 -0.064 1.00 66.62 88 TYR A N 1
ATOM 730 C CA . TYR A 1 88 ? 14.417 4.790 -0.362 1.00 66.62 88 TYR A CA 1
ATOM 731 C C . TYR A 1 88 ? 15.545 3.961 -0.982 1.00 66.62 88 TYR A C 1
ATOM 733 O O . TYR A 1 88 ? 15.319 2.836 -1.419 1.00 66.62 88 TYR A O 1
ATOM 741 N N . SER A 1 89 ? 16.771 4.500 -1.008 1.00 67.69 89 SER A N 1
ATOM 742 C CA . SER A 1 89 ? 17.948 3.870 -1.621 1.00 67.69 89 SER A CA 1
ATOM 743 C C . SER A 1 89 ? 17.704 3.435 -3.074 1.00 67.69 89 SER A C 1
ATOM 745 O O . SER A 1 89 ? 18.247 2.428 -3.524 1.00 67.69 89 SER A O 1
ATOM 747 N N . CYS A 1 90 ? 16.873 4.183 -3.805 1.00 72.62 90 CYS A N 1
ATOM 748 C CA . CYS A 1 90 ? 16.595 3.953 -5.218 1.00 72.62 90 CYS A CA 1
ATOM 749 C C . CYS A 1 90 ? 16.726 5.263 -6.005 1.00 72.62 90 CYS A C 1
ATOM 751 O O . CYS A 1 90 ? 16.782 6.332 -5.405 1.00 72.62 90 CYS A O 1
ATOM 753 N N . ASP A 1 91 ? 16.782 5.165 -7.336 1.00 73.62 91 ASP A N 1
ATOM 754 C CA . ASP A 1 91 ? 16.892 6.309 -8.263 1.00 73.62 91 ASP A CA 1
ATOM 755 C C . ASP A 1 91 ? 15.608 6.507 -9.101 1.00 73.62 91 ASP A C 1
ATOM 757 O O . ASP A 1 91 ? 15.592 7.251 -10.080 1.00 73.62 91 ASP A O 1
ATOM 761 N N . CYS A 1 92 ? 14.530 5.791 -8.767 1.00 81.81 92 CYS A N 1
ATOM 762 C CA . CYS A 1 92 ? 13.290 5.762 -9.539 1.00 81.81 92 CYS A CA 1
ATOM 763 C C . CYS A 1 92 ? 12.165 6.492 -8.798 1.00 81.81 92 CYS A C 1
ATOM 765 O O . CYS A 1 92 ? 11.803 6.121 -7.682 1.00 81.81 92 CYS A O 1
ATOM 767 N N . THR A 1 93 ? 11.576 7.509 -9.430 1.00 81.88 93 THR A N 1
ATOM 768 C CA . THR A 1 93 ? 10.492 8.310 -8.837 1.00 81.88 93 THR A CA 1
ATOM 769 C C . THR A 1 93 ? 9.198 7.518 -8.665 1.00 81.88 93 THR A C 1
ATOM 771 O O . THR A 1 93 ? 8.347 7.920 -7.876 1.00 81.88 93 THR A O 1
ATOM 774 N N . LEU A 1 94 ? 9.056 6.363 -9.321 1.00 84.81 94 LEU A N 1
ATOM 775 C CA . LEU A 1 94 ? 7.887 5.499 -9.177 1.00 84.81 94 LEU A CA 1
ATOM 776 C C . LEU A 1 94 ? 7.669 5.022 -7.735 1.00 84.81 94 LEU A C 1
ATOM 778 O O . LEU A 1 94 ? 6.528 4.888 -7.301 1.00 84.81 94 LEU A O 1
ATOM 782 N N . GLU A 1 95 ? 8.743 4.822 -6.967 1.00 85.94 95 GLU A N 1
ATOM 783 C CA . GLU A 1 95 ? 8.606 4.505 -5.544 1.00 85.94 95 GLU A CA 1
ATOM 784 C C . GLU A 1 95 ? 7.916 5.648 -4.785 1.00 85.94 95 GLU A C 1
ATOM 786 O O . GLU A 1 95 ? 6.990 5.399 -4.017 1.00 85.94 95 GLU A O 1
ATOM 791 N N . LEU A 1 96 ? 8.282 6.908 -5.061 1.00 80.06 96 LEU A N 1
ATOM 792 C CA . LEU A 1 96 ? 7.596 8.072 -4.486 1.00 80.06 96 LEU A CA 1
ATOM 793 C C . LEU A 1 96 ? 6.127 8.111 -4.891 1.00 80.06 96 LEU A C 1
ATOM 795 O O . LEU A 1 96 ? 5.269 8.370 -4.053 1.00 80.06 96 LEU A O 1
ATOM 799 N N . VAL A 1 97 ? 5.837 7.822 -6.160 1.00 83.69 97 VAL A N 1
ATOM 800 C CA . VAL A 1 97 ? 4.466 7.786 -6.676 1.00 83.69 97 VAL A CA 1
ATOM 801 C C . VAL A 1 97 ? 3.630 6.787 -5.876 1.00 83.69 97 VAL A C 1
ATOM 803 O O . VAL A 1 97 ? 2.571 7.153 -5.372 1.00 83.69 97 VAL A O 1
ATOM 806 N N . PHE A 1 98 ? 4.118 5.562 -5.668 1.00 87.62 98 PHE A N 1
ATOM 807 C CA . PHE A 1 98 ? 3.397 4.575 -4.863 1.00 87.62 98 PHE A CA 1
ATOM 808 C C . PHE A 1 98 ? 3.211 5.003 -3.401 1.00 87.62 98 PHE A C 1
ATOM 810 O O . PHE A 1 98 ? 2.145 4.782 -2.820 1.00 87.62 98 PHE A O 1
ATOM 817 N N . GLN A 1 99 ? 4.224 5.631 -2.799 1.00 85.38 99 GLN A N 1
ATOM 818 C CA . GLN A 1 99 ? 4.124 6.152 -1.435 1.00 85.38 99 GLN A CA 1
ATOM 819 C C . GLN A 1 99 ? 3.064 7.253 -1.321 1.00 85.38 99 GLN A C 1
ATOM 821 O O . GLN A 1 99 ? 2.254 7.234 -0.387 1.00 85.38 99 GLN A O 1
ATOM 826 N N . GLU A 1 100 ? 3.029 8.171 -2.285 1.00 83.31 100 GLU A N 1
ATOM 827 C CA . GLU A 1 100 ? 2.032 9.235 -2.335 1.00 83.31 100 GLU A CA 1
ATOM 828 C C . GLU A 1 100 ? 0.623 8.687 -2.534 1.00 83.31 100 GLU A C 1
ATOM 830 O O . GLU A 1 100 ? -0.298 9.148 -1.866 1.00 83.31 100 GLU A O 1
ATOM 835 N N . TRP A 1 101 ? 0.436 7.627 -3.323 1.00 88.06 101 TRP A N 1
ATOM 836 C CA . TRP A 1 101 ? -0.895 7.025 -3.464 1.00 88.06 101 TRP A CA 1
ATOM 837 C C . TRP A 1 101 ? -1.446 6.504 -2.156 1.00 88.06 101 TRP A C 1
ATOM 839 O O . TRP A 1 101 ? -2.631 6.679 -1.890 1.00 88.06 101 TRP A O 1
ATOM 849 N N . GLY A 1 102 ? -0.611 5.859 -1.339 1.00 89.00 102 GLY A N 1
ATOM 850 C CA . GLY A 1 102 ? -1.051 5.418 -0.022 1.00 89.00 102 GLY A CA 1
ATOM 851 C C . GLY A 1 102 ? -1.523 6.602 0.829 1.00 89.00 102 GLY A C 1
ATOM 852 O O . GLY A 1 102 ? -2.549 6.499 1.495 1.00 89.00 102 GLY A O 1
ATOM 853 N N . ASN A 1 103 ? -0.849 7.757 0.742 1.00 87.56 103 ASN A N 1
ATOM 854 C CA . ASN A 1 103 ? -1.280 8.976 1.434 1.00 87.56 103 ASN A CA 1
ATOM 855 C C . ASN A 1 103 ? -2.608 9.500 0.867 1.00 87.56 103 ASN A C 1
ATOM 857 O O . ASN A 1 103 ? -3.531 9.785 1.628 1.00 87.56 103 ASN A O 1
ATOM 861 N N . THR A 1 104 ? -2.723 9.599 -0.462 1.00 87.38 104 THR A N 1
ATOM 862 C CA . THR A 1 104 ? -3.946 10.032 -1.151 1.00 87.38 104 THR A CA 1
ATOM 863 C C . THR A 1 104 ? -5.125 9.136 -0.796 1.00 87.38 104 THR A C 1
ATOM 865 O O . THR A 1 104 ? -6.201 9.645 -0.509 1.00 87.38 104 THR A O 1
ATOM 868 N N . LEU A 1 105 ? -4.933 7.816 -0.761 1.00 90.75 105 LEU A N 1
ATOM 869 C CA . LEU A 1 105 ? -5.950 6.843 -0.366 1.00 90.75 105 LEU A CA 1
ATOM 870 C C . LEU A 1 105 ? -6.453 7.090 1.062 1.00 90.75 105 LEU A C 1
ATOM 872 O O . LEU A 1 105 ? -7.662 7.159 1.276 1.00 90.75 105 LEU A O 1
ATOM 876 N N . ILE A 1 106 ? -5.539 7.251 2.025 1.00 91.06 106 ILE A N 1
ATOM 877 C CA . ILE A 1 106 ? -5.889 7.507 3.431 1.00 91.06 106 ILE A CA 1
ATOM 878 C C . ILE A 1 106 ? -6.717 8.796 3.545 1.00 91.06 106 ILE A C 1
ATOM 880 O O . ILE A 1 106 ? -7.782 8.789 4.164 1.00 91.06 106 ILE A O 1
ATOM 884 N N . HIS A 1 107 ? -6.275 9.875 2.895 1.00 89.00 107 HIS A N 1
ATOM 885 C CA . HIS A 1 107 ? -6.981 11.157 2.924 1.00 89.00 107 HIS A CA 1
ATOM 886 C C . HIS A 1 107 ? -8.337 11.118 2.215 1.00 89.00 107 HIS A C 1
ATOM 888 O O . HIS A 1 107 ? -9.305 11.662 2.742 1.00 89.00 107 HIS A O 1
ATOM 894 N N . HIS A 1 108 ? -8.432 10.468 1.051 1.00 88.88 108 HIS A N 1
ATOM 895 C CA . HIS A 1 108 ? -9.684 10.352 0.298 1.00 88.88 108 HIS A CA 1
ATOM 896 C C . HIS A 1 108 ? -10.757 9.654 1.142 1.00 88.88 108 HIS A C 1
ATOM 898 O O . HIS A 1 108 ? -11.897 10.102 1.213 1.00 88.88 108 HIS A O 1
ATOM 904 N N . LEU A 1 109 ? -10.381 8.609 1.879 1.00 89.94 109 LEU A N 1
ATOM 905 C CA . LEU A 1 109 ? -11.297 7.907 2.777 1.00 89.94 109 LEU A CA 1
ATOM 906 C C . LEU A 1 109 ? -11.602 8.673 4.087 1.00 89.94 109 LEU A C 1
ATOM 908 O O . LEU A 1 109 ? -12.313 8.155 4.946 1.00 89.94 109 LEU A O 1
ATOM 912 N N . GLY A 1 110 ? -11.110 9.908 4.244 1.00 89.06 110 GLY A N 1
ATOM 913 C CA . GLY A 1 110 ? -11.411 10.787 5.378 1.00 89.06 110 GLY A CA 1
ATOM 914 C C . GLY A 1 110 ? -10.575 10.528 6.636 1.00 89.06 110 GLY A C 1
ATOM 915 O O . GLY A 1 110 ? -10.936 10.989 7.723 1.00 89.06 110 GLY A O 1
ATOM 916 N N . PHE A 1 111 ? -9.466 9.798 6.513 1.00 91.31 111 PHE A N 1
ATOM 917 C CA . PHE A 1 111 ? -8.563 9.505 7.623 1.00 91.31 111 PHE A CA 1
ATOM 918 C C . PHE A 1 111 ? -7.387 10.480 7.669 1.00 91.31 111 PHE A C 1
ATOM 920 O O . PHE A 1 111 ? -7.017 11.101 6.672 1.00 91.31 111 PHE A O 1
ATOM 927 N N . THR A 1 112 ? -6.775 10.597 8.845 1.00 88.44 112 THR A N 1
ATOM 928 C CA . THR A 1 112 ? -5.510 11.319 9.011 1.00 88.44 112 THR A CA 1
ATOM 929 C C . THR A 1 112 ? -4.343 10.346 8.942 1.00 88.44 112 THR A C 1
ATOM 931 O O . THR A 1 112 ? -4.475 9.182 9.318 1.00 88.44 112 THR A O 1
ATOM 934 N N . ASN A 1 113 ? -3.192 10.833 8.484 1.00 86.06 113 ASN A N 1
ATOM 935 C CA . ASN A 1 113 ? -1.957 10.065 8.442 1.00 86.06 113 ASN A CA 1
ATOM 936 C C . ASN A 1 113 ? -0.845 10.808 9.184 1.00 86.06 113 ASN A C 1
ATOM 938 O O . ASN A 1 113 ? -0.483 11.920 8.798 1.00 86.06 113 ASN A O 1
ATOM 942 N N . THR A 1 114 ? -0.277 10.165 10.199 1.00 80.19 114 THR A N 1
ATOM 943 C CA . THR A 1 114 ? 0.954 10.614 10.846 1.00 80.19 114 THR A CA 1
ATOM 944 C C . THR A 1 114 ? 2.042 9.579 10.597 1.00 80.19 114 THR A C 1
ATOM 946 O O . THR A 1 114 ? 2.011 8.482 11.157 1.00 80.19 114 THR A O 1
ATOM 949 N N . LYS A 1 115 ? 3.038 9.940 9.782 1.00 69.31 115 LYS A N 1
ATOM 950 C CA . LYS A 1 115 ? 4.258 9.142 9.638 1.00 69.31 115 LYS A CA 1
ATOM 951 C C . LYS A 1 115 ? 5.144 9.376 10.853 1.00 69.31 115 LYS A C 1
ATOM 953 O O . LYS A 1 115 ? 5.526 10.510 11.136 1.00 69.31 115 LYS A O 1
ATOM 958 N N . VAL A 1 116 ? 5.468 8.305 11.564 1.00 59.69 116 VAL A N 1
ATOM 959 C CA . VAL A 1 116 ? 6.374 8.357 12.709 1.00 59.69 116 VAL A CA 1
ATOM 960 C C . VAL A 1 116 ? 7.742 7.940 12.197 1.00 59.69 116 VAL A C 1
ATOM 962 O O . VAL A 1 116 ? 7.961 6.783 11.859 1.00 59.69 116 VAL A O 1
ATOM 965 N N . ILE A 1 117 ? 8.658 8.901 12.073 1.00 50.78 117 ILE A N 1
ATOM 966 C CA . ILE A 1 117 ? 10.051 8.600 11.741 1.00 50.78 117 ILE A CA 1
ATOM 967 C C . ILE A 1 117 ? 10.774 8.338 13.066 1.00 50.78 117 ILE A C 1
ATOM 969 O O . ILE A 1 117 ? 11.008 9.287 13.820 1.00 50.78 117 ILE A O 1
ATOM 973 N N . PRO A 1 118 ? 11.130 7.085 13.392 1.00 42.62 118 PRO A N 1
ATOM 974 C CA . PRO A 1 118 ? 11.934 6.806 14.573 1.00 42.62 118 PRO A CA 1
ATOM 975 C C . PRO A 1 118 ? 13.292 7.515 14.448 1.00 42.62 118 PRO A C 1
ATOM 977 O O . PRO A 1 118 ? 14.094 7.192 13.574 1.00 42.62 118 PRO A O 1
ATOM 980 N N . GLY A 1 119 ? 13.537 8.495 15.324 1.00 41.50 119 GLY A N 1
ATOM 981 C CA . GLY A 1 119 ? 14.818 9.200 15.430 1.00 41.50 119 GLY A CA 1
ATOM 982 C C . GLY A 1 119 ? 14.968 10.505 14.635 1.00 41.50 119 GLY A C 1
ATOM 983 O O . GLY A 1 119 ? 16.101 10.942 14.458 1.00 41.50 119 GLY A O 1
ATOM 984 N N . TYR A 1 120 ? 13.889 11.142 14.164 1.00 34.38 120 TYR A N 1
ATOM 985 C CA . TYR A 1 120 ? 13.981 12.484 13.566 1.00 34.38 120 TYR A CA 1
ATOM 986 C C . TYR A 1 120 ? 13.701 13.581 14.609 1.00 34.38 120 TYR A C 1
ATOM 988 O O . TYR A 1 120 ? 12.550 13.907 14.889 1.00 34.38 120 TYR A O 1
ATOM 996 N N . ASP A 1 121 ? 14.766 14.133 15.193 1.00 37.28 121 ASP A N 1
ATOM 997 C CA . ASP A 1 121 ? 14.764 15.435 15.870 1.00 37.28 121 ASP A CA 1
ATOM 998 C C . ASP A 1 121 ? 15.430 16.431 14.912 1.00 37.28 121 ASP A C 1
ATOM 1000 O O . ASP A 1 121 ? 16.613 16.289 14.598 1.00 37.28 121 ASP A O 1
ATOM 1004 N N . GLU A 1 122 ? 14.690 17.441 14.442 1.00 35.78 122 GLU A N 1
ATOM 1005 C CA . GLU A 1 122 ? 15.213 18.504 13.564 1.00 35.78 122 GLU A CA 1
ATOM 1006 C C . GLU A 1 122 ? 16.433 19.225 14.171 1.00 35.78 122 GLU A C 1
ATOM 1008 O O . GLU A 1 122 ? 17.199 19.869 13.455 1.00 35.78 122 GLU A O 1
ATOM 1013 N N . ASN A 1 123 ? 16.642 19.089 15.486 1.00 36.09 123 ASN A N 1
ATOM 1014 C CA . ASN A 1 123 ? 17.705 19.751 16.229 1.00 36.09 123 ASN A CA 1
ATOM 1015 C C . ASN A 1 123 ? 18.839 18.823 16.690 1.00 36.09 123 ASN A C 1
ATOM 1017 O O . ASN A 1 123 ? 19.793 19.323 17.297 1.00 36.09 123 ASN A O 1
ATOM 1021 N N . LYS A 1 124 ? 18.776 17.502 16.452 1.00 34.62 124 LYS A N 1
ATOM 1022 C CA . LYS A 1 124 ? 19.805 16.563 16.932 1.00 34.62 124 LYS A CA 1
ATOM 1023 C C . LYS A 1 124 ? 20.013 15.360 16.009 1.00 34.62 124 LYS A C 1
ATOM 1025 O O . LYS A 1 124 ? 19.214 14.429 15.979 1.00 34.62 124 LYS A O 1
ATOM 1030 N N . GLU A 1 125 ? 21.182 15.314 15.369 1.00 32.06 125 GLU A N 1
ATOM 1031 C CA . GLU A 1 125 ? 21.803 14.070 14.895 1.00 32.06 125 GLU A CA 1
ATOM 1032 C C . GLU A 1 125 ? 22.142 13.170 16.097 1.00 32.06 125 GLU A C 1
ATOM 1034 O O . GLU A 1 125 ? 23.274 13.162 16.570 1.00 32.06 125 GLU A O 1
ATOM 1039 N N . THR A 1 126 ? 21.191 12.405 16.633 1.00 33.97 126 THR A N 1
ATOM 1040 C CA . THR A 1 126 ? 21.533 11.318 17.565 1.00 33.97 126 THR A CA 1
ATOM 1041 C C . THR A 1 126 ? 20.494 10.208 17.557 1.00 33.97 126 THR A C 1
ATOM 1043 O O . THR A 1 126 ? 19.302 10.445 17.727 1.00 33.97 126 THR A O 1
ATOM 1046 N N . SER A 1 127 ? 20.997 8.981 17.405 1.00 34.44 127 SER A N 1
ATOM 1047 C CA . SER A 1 127 ? 20.281 7.719 17.564 1.00 34.44 127 SER A CA 1
ATOM 1048 C C . SER A 1 127 ? 19.542 7.663 18.901 1.00 34.44 127 SER A C 1
ATOM 1050 O O . SER A 1 127 ? 20.182 7.640 19.955 1.00 34.44 127 SER A O 1
ATOM 1052 N N . TYR A 1 128 ? 18.216 7.598 18.848 1.00 38.09 128 TYR A N 1
ATOM 1053 C CA . TYR A 1 128 ? 17.394 7.257 20.002 1.00 38.09 128 TYR A CA 1
ATOM 1054 C C . TYR A 1 128 ? 17.158 5.748 20.061 1.00 38.09 128 TYR A C 1
ATOM 1056 O O . TYR A 1 128 ? 16.924 5.093 19.044 1.00 38.09 128 TYR A O 1
ATOM 1064 N N . ASP A 1 129 ? 17.256 5.216 21.274 1.00 36.56 129 ASP A N 1
ATOM 1065 C CA . ASP A 1 129 ? 17.061 3.813 21.614 1.00 36.56 129 ASP A CA 1
ATOM 1066 C C . ASP A 1 129 ? 15.582 3.432 21.396 1.00 36.56 129 ASP A C 1
ATOM 1068 O O . ASP A 1 129 ? 14.676 4.113 21.886 1.00 36.56 129 ASP A O 1
ATOM 1072 N N . LEU A 1 130 ? 15.321 2.358 20.640 1.00 38.66 130 LEU A N 1
ATOM 1073 C CA . LEU A 1 130 ? 13.980 1.934 20.187 1.00 38.66 130 LEU A CA 1
ATOM 1074 C C . LEU A 1 130 ? 12.956 1.761 21.330 1.00 38.66 130 LEU A C 1
ATOM 1076 O O . LEU A 1 130 ? 11.752 1.854 21.098 1.00 38.66 130 LEU A O 1
ATOM 1080 N N . CYS A 1 131 ? 13.428 1.565 22.563 1.00 35.94 131 CYS A N 1
ATOM 1081 C CA . CYS A 1 131 ? 12.612 1.443 23.773 1.00 35.94 131 CYS A CA 1
ATOM 1082 C C . CYS A 1 131 ? 11.912 2.739 24.226 1.00 35.94 131 CYS A C 1
ATOM 1084 O O . CYS A 1 131 ? 10.982 2.670 25.032 1.00 35.94 131 CYS A O 1
ATOM 1086 N N . GLU A 1 132 ? 12.307 3.924 23.752 1.00 37.06 132 GLU A N 1
ATOM 1087 C CA . GLU A 1 132 ? 11.636 5.173 24.153 1.00 37.06 132 GLU A CA 1
ATOM 1088 C C . GLU A 1 132 ? 10.449 5.556 23.260 1.00 37.06 132 GLU A C 1
ATOM 1090 O O . GLU A 1 132 ? 9.563 6.280 23.716 1.00 37.06 132 GLU A O 1
ATOM 1095 N N . ALA A 1 133 ? 10.330 5.001 22.048 1.00 39.53 133 ALA A N 1
ATOM 1096 C CA . ALA A 1 133 ? 9.138 5.197 21.214 1.00 39.53 133 ALA A CA 1
ATOM 1097 C C . ALA A 1 133 ? 7.875 4.620 21.885 1.00 39.53 133 ALA A C 1
ATOM 1099 O O . ALA A 1 133 ? 6.796 5.202 21.800 1.00 39.53 133 ALA A O 1
ATOM 1100 N N . THR A 1 134 ? 8.032 3.536 22.650 1.00 39.69 134 THR A N 1
ATOM 1101 C CA . THR A 1 134 ? 6.997 2.979 23.533 1.00 39.69 134 THR A CA 1
ATOM 1102 C C . THR A 1 134 ? 6.603 3.899 24.694 1.00 39.69 134 THR A C 1
ATOM 1104 O O . THR A 1 134 ? 5.501 3.756 25.213 1.00 39.69 134 THR A O 1
ATOM 1107 N N . ASN A 1 135 ? 7.450 4.858 25.087 1.00 35.66 135 ASN A N 1
ATOM 1108 C CA . ASN A 1 135 ? 7.147 5.829 26.148 1.00 35.66 135 ASN A CA 1
ATOM 1109 C C . ASN A 1 135 ? 6.474 7.112 25.625 1.00 35.66 135 ASN A C 1
ATOM 1111 O O . ASN A 1 135 ? 5.832 7.813 26.403 1.00 35.66 135 ASN A O 1
ATOM 1115 N N . LEU A 1 136 ? 6.603 7.428 24.329 1.00 38.06 136 LEU A N 1
ATOM 1116 C CA . LEU A 1 136 ? 5.986 8.611 23.706 1.00 38.06 136 LEU A CA 1
ATOM 1117 C C . LEU A 1 136 ? 4.488 8.438 23.424 1.00 38.06 136 LEU A C 1
ATOM 1119 O O . LEU A 1 136 ? 3.764 9.421 23.276 1.00 38.06 136 LEU A O 1
ATOM 1123 N N . ILE A 1 137 ? 4.004 7.199 23.394 1.00 44.06 137 ILE A N 1
ATOM 1124 C CA . ILE A 1 137 ? 2.581 6.903 23.292 1.00 44.06 137 ILE A CA 1
ATOM 1125 C C . ILE A 1 137 ? 2.023 6.898 24.709 1.00 44.06 137 ILE A C 1
ATOM 1127 O O . ILE A 1 137 ? 2.188 5.939 25.460 1.00 44.06 137 ILE A O 1
ATOM 1131 N N . ALA A 1 138 ? 1.332 7.971 25.079 1.00 37.66 138 ALA A N 1
ATOM 1132 C CA . ALA A 1 138 ? 0.541 8.052 26.302 1.00 37.66 138 ALA A CA 1
ATOM 1133 C C . ALA A 1 138 ? -0.723 7.165 26.227 1.00 37.66 138 ALA A C 1
ATOM 1135 O O . ALA A 1 138 ? -1.830 7.606 26.523 1.00 37.66 138 ALA A O 1
ATOM 1136 N N . LEU A 1 139 ? -0.566 5.905 25.826 1.00 42.56 139 LEU A N 1
ATOM 1137 C CA . LEU A 1 139 ? -1.515 4.842 26.106 1.00 42.56 139 LEU A CA 1
ATOM 1138 C C . LEU A 1 139 ? -1.007 4.145 27.358 1.00 42.56 139 LEU A C 1
ATOM 1140 O O . LEU A 1 139 ? 0.178 3.830 27.481 1.00 42.56 139 LEU A O 1
ATOM 1144 N N . SER A 1 140 ? -1.891 3.959 28.337 1.00 37.94 140 SER A N 1
ATOM 1145 C CA . SER A 1 140 ? -1.516 3.251 29.553 1.00 37.94 140 SER A CA 1
ATOM 1146 C C . SER A 1 140 ? -0.919 1.900 29.155 1.00 37.94 140 SER A C 1
ATOM 1148 O O . SER A 1 140 ? -1.522 1.121 28.416 1.00 37.94 140 SER A O 1
ATOM 1150 N N . ASN A 1 141 ? 0.303 1.655 29.623 1.00 38.88 141 ASN A N 1
ATOM 1151 C CA . ASN A 1 141 ? 1.141 0.491 29.331 1.00 38.88 141 ASN A CA 1
ATOM 1152 C C . ASN A 1 141 ? 0.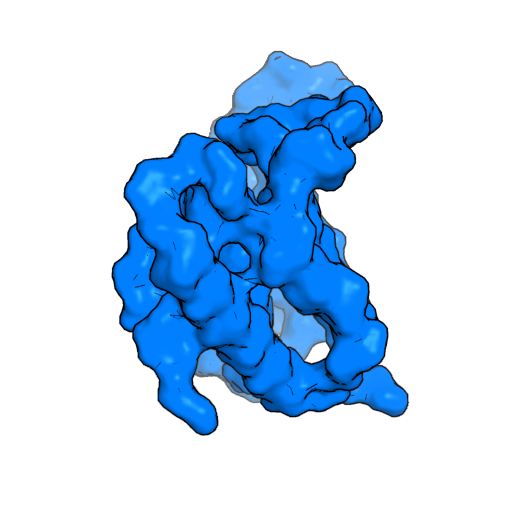431 -0.874 29.522 1.00 38.88 141 ASN A C 1
ATOM 1154 O O . ASN A 1 141 ? 1.008 -1.909 29.220 1.00 38.88 141 ASN A O 1
ATOM 1158 N N . SER A 1 142 ? -0.793 -0.906 30.058 1.00 41.19 142 SER A N 1
ATOM 1159 C CA . SER A 1 142 ? -1.637 -2.088 30.230 1.00 41.19 142 SER A CA 1
ATOM 1160 C C . SER A 1 142 ? -2.396 -2.535 28.976 1.00 41.19 142 SER A C 1
ATOM 1162 O O . SER A 1 142 ? -2.627 -3.732 28.845 1.00 41.19 142 SER A O 1
ATOM 1164 N N . GLU A 1 143 ? -2.778 -1.636 28.061 1.00 42.50 143 GLU A N 1
ATOM 1165 C CA . GLU A 1 143 ? -3.639 -2.002 26.915 1.00 42.50 143 GLU A CA 1
ATOM 1166 C C . GLU A 1 143 ? -2.836 -2.548 25.724 1.00 42.50 143 GLU A C 1
ATOM 1168 O O . GLU A 1 143 ? -3.260 -3.496 25.067 1.00 42.50 143 GLU A O 1
ATOM 1173 N N . ILE A 1 144 ? -1.624 -2.029 25.498 1.00 42.44 144 ILE A N 1
ATOM 1174 C CA . ILE A 1 144 ? -0.732 -2.490 24.420 1.00 42.44 144 ILE A CA 1
ATOM 1175 C C . ILE A 1 144 ? 0.100 -3.711 24.851 1.00 42.44 144 ILE A C 1
ATOM 1177 O O . ILE A 1 144 ? 0.407 -4.568 24.021 1.00 42.44 144 ILE A O 1
ATOM 1181 N N . LYS A 1 145 ? 0.416 -3.864 26.149 1.00 38.00 145 LYS A N 1
ATOM 1182 C CA . LYS A 1 145 ? 1.298 -4.943 26.646 1.00 38.00 145 LYS A CA 1
ATOM 1183 C C . LYS A 1 145 ? 0.841 -6.345 26.274 1.00 38.00 145 LYS A C 1
ATOM 1185 O O . LYS A 1 145 ? 1.681 -7.206 26.038 1.00 38.00 145 LYS A O 1
ATOM 1190 N N . TYR A 1 146 ? -0.468 -6.574 26.218 1.00 39.50 146 TYR A N 1
ATOM 1191 C CA . TYR A 1 146 ? -1.000 -7.910 25.956 1.00 39.50 146 TYR A CA 1
ATOM 1192 C C . TYR A 1 146 ? -0.771 -8.384 24.511 1.00 39.50 146 TYR A C 1
ATOM 1194 O O . TYR A 1 146 ? -0.908 -9.573 24.240 1.00 39.50 146 TYR A O 1
ATOM 1202 N N . SER A 1 147 ? -0.395 -7.481 23.596 1.00 40.56 147 SER A N 1
ATOM 1203 C CA . SER A 1 147 ? -0.195 -7.803 22.176 1.00 40.56 147 SER A CA 1
ATOM 1204 C C . SER A 1 147 ? 1.279 -7.889 21.757 1.00 40.56 147 SER A C 1
ATOM 1206 O O . SER A 1 147 ? 1.560 -8.363 20.660 1.00 40.56 147 SER A O 1
ATOM 1208 N N . PHE A 1 148 ? 2.233 -7.469 22.603 1.00 45.47 148 PHE A N 1
ATOM 1209 C CA . PHE A 1 148 ? 3.620 -7.239 22.167 1.00 45.47 148 PHE A CA 1
ATOM 1210 C C . PHE A 1 148 ? 4.680 -7.643 23.198 1.00 45.47 148 PHE A C 1
ATOM 1212 O O . PHE A 1 148 ? 5.535 -6.844 23.567 1.00 45.47 148 PHE A O 1
ATOM 1219 N N . GLU A 1 149 ? 4.697 -8.903 23.633 1.00 36.78 149 GLU A N 1
ATOM 1220 C CA . GLU A 1 149 ? 5.793 -9.372 24.495 1.00 36.78 149 GLU A CA 1
ATOM 1221 C C . GLU A 1 149 ? 7.158 -9.478 23.777 1.00 36.78 149 GLU A C 1
ATOM 1223 O O . GLU A 1 149 ? 8.151 -9.681 24.462 1.00 36.78 149 GLU A O 1
ATOM 1228 N N . ASN A 1 150 ? 7.268 -9.316 22.444 1.00 36.47 150 ASN A N 1
ATOM 1229 C CA . ASN A 1 150 ? 8.525 -9.620 21.726 1.00 36.47 150 ASN A CA 1
ATOM 1230 C C . ASN A 1 150 ? 8.829 -8.815 20.438 1.00 36.47 150 ASN A C 1
ATOM 1232 O O . ASN A 1 150 ? 9.562 -9.314 19.585 1.00 36.47 150 ASN A O 1
ATOM 1236 N N . VAL A 1 151 ? 8.295 -7.603 20.232 1.00 36.41 151 VAL A N 1
ATOM 1237 C CA . VAL A 1 151 ? 8.434 -6.921 18.924 1.00 36.41 151 VAL A CA 1
ATOM 1238 C C . VAL A 1 151 ? 9.182 -5.596 19.046 1.00 36.41 151 VAL A C 1
ATOM 1240 O O . VAL A 1 151 ? 8.691 -4.637 19.628 1.00 36.41 151 VAL A O 1
ATOM 1243 N N . CYS A 1 152 ? 10.386 -5.563 18.471 1.00 41.09 152 CYS A N 1
ATOM 1244 C CA . CYS A 1 152 ? 11.342 -4.455 18.518 1.00 41.09 152 CYS A CA 1
ATOM 1245 C C . CYS A 1 152 ? 11.350 -3.674 17.188 1.00 41.09 152 CYS A C 1
ATOM 1247 O O . CYS A 1 152 ? 12.404 -3.454 16.593 1.00 41.09 152 CYS A O 1
ATOM 1249 N N . TYR A 1 153 ? 10.168 -3.321 16.675 1.00 43.91 153 TYR A N 1
ATOM 1250 C CA . TYR A 1 153 ? 10.031 -2.544 15.440 1.00 43.91 153 TYR A CA 1
ATOM 1251 C C . TYR A 1 153 ? 9.399 -1.181 15.744 1.00 43.91 153 TYR A C 1
ATOM 1253 O O . TYR A 1 153 ? 8.460 -1.116 16.541 1.00 43.91 153 TYR A O 1
ATOM 1261 N N . PRO A 1 154 ? 9.900 -0.082 15.156 1.00 51.75 154 PRO A N 1
ATOM 1262 C CA . PRO A 1 154 ? 9.359 1.245 15.410 1.00 51.75 154 PRO A CA 1
ATOM 1263 C C . PRO A 1 154 ? 7.954 1.398 14.808 1.00 51.75 154 PRO A C 1
ATOM 1265 O O . PRO A 1 154 ? 7.617 0.760 13.809 1.00 51.75 154 PRO A O 1
ATOM 1268 N N . ILE A 1 155 ? 7.133 2.270 15.401 1.00 52.97 155 ILE A N 1
ATOM 1269 C CA . ILE A 1 155 ? 5.898 2.738 14.753 1.00 52.97 155 ILE A CA 1
ATOM 1270 C C . ILE A 1 155 ? 6.309 3.541 13.537 1.00 52.97 155 ILE A C 1
ATOM 1272 O O . ILE A 1 155 ? 7.144 4.434 13.660 1.00 52.97 155 ILE A O 1
ATOM 1276 N N . VAL A 1 156 ? 5.717 3.225 12.390 1.00 64.25 156 VAL A N 1
ATOM 1277 C CA . VAL A 1 156 ? 6.046 3.891 11.125 1.00 64.25 156 VAL A CA 1
ATOM 1278 C C . VAL A 1 156 ? 4.871 4.723 10.625 1.00 64.25 156 VAL A C 1
ATOM 1280 O O . VAL A 1 156 ? 5.068 5.770 10.010 1.00 64.25 156 VAL A O 1
ATOM 1283 N N . GLU A 1 157 ? 3.640 4.321 10.941 1.00 79.56 157 GLU A N 1
ATOM 1284 C CA . GLU A 1 157 ? 2.451 5.002 10.442 1.00 79.56 157 GLU A CA 1
ATOM 1285 C C . GLU A 1 157 ? 1.282 4.890 11.428 1.00 79.56 157 GLU A C 1
ATOM 1287 O O . GLU A 1 157 ? 0.957 3.801 11.904 1.00 79.56 157 GLU A O 1
ATOM 1292 N N . ILE A 1 158 ? 0.653 6.025 11.738 1.00 85.31 158 ILE A N 1
ATOM 1293 C CA . ILE A 1 158 ? -0.560 6.113 12.557 1.00 85.31 158 ILE A CA 1
ATOM 1294 C C . ILE A 1 158 ? -1.686 6.638 11.670 1.00 85.31 158 ILE A C 1
ATOM 1296 O O . ILE A 1 158 ? -1.595 7.741 11.126 1.00 85.31 158 ILE A O 1
ATOM 1300 N N . ILE A 1 159 ? -2.756 5.853 11.549 1.00 89.94 159 ILE A N 1
ATOM 1301 C CA . ILE A 1 159 ? -3.967 6.223 10.818 1.00 89.94 159 ILE A CA 1
ATOM 1302 C C . ILE A 1 159 ? -5.036 6.611 11.838 1.00 89.94 159 ILE A C 1
ATOM 1304 O O . ILE A 1 159 ? -5.562 5.760 12.560 1.00 89.94 159 ILE A O 1
ATOM 1308 N N . GLY A 1 160 ? -5.340 7.905 11.911 1.00 88.69 160 GLY A N 1
ATOM 1309 C CA . GLY A 1 160 ? -6.353 8.447 12.816 1.00 88.69 160 GLY A CA 1
ATOM 1310 C C . GLY A 1 160 ? -7.749 8.443 12.200 1.00 88.69 160 GLY A C 1
ATOM 1311 O O . GLY A 1 160 ? -7.920 8.235 11.000 1.00 88.69 160 GLY A O 1
ATOM 1312 N N . ASN A 1 161 ? -8.764 8.677 13.037 1.00 88.69 161 ASN A N 1
ATOM 1313 C CA . ASN A 1 161 ? -10.192 8.531 12.708 1.00 88.69 161 ASN A CA 1
ATOM 1314 C C . ASN A 1 161 ? -10.602 7.103 12.298 1.00 88.69 161 ASN A C 1
ATOM 1316 O O . ASN A 1 161 ? -11.688 6.891 11.756 1.00 88.69 161 ASN A O 1
ATOM 1320 N N . PHE A 1 162 ? -9.769 6.107 12.590 1.00 90.12 162 PHE A N 1
ATOM 1321 C CA . PHE A 1 162 ? -9.992 4.716 12.236 1.00 90.12 162 PHE A CA 1
ATOM 1322 C C . PHE A 1 162 ? -10.932 4.067 13.260 1.00 90.12 162 PHE A C 1
ATOM 1324 O O . PHE A 1 162 ? -10.546 3.738 14.379 1.00 90.12 162 PHE A O 1
ATOM 1331 N N . ARG A 1 163 ? -12.214 3.910 12.918 1.00 88.19 163 ARG A N 1
ATOM 1332 C CA . ARG A 1 163 ? -13.219 3.333 13.829 1.00 88.19 163 ARG A CA 1
ATOM 1333 C C . ARG A 1 163 ? -13.615 1.934 13.391 1.00 88.19 163 ARG A C 1
ATOM 1335 O O . ARG A 1 163 ? -14.362 1.769 12.429 1.00 88.19 163 ARG A O 1
ATOM 1342 N N . LEU A 1 164 ? -13.144 0.929 14.125 1.00 85.69 164 LEU A N 1
ATOM 1343 C CA . LEU A 1 164 ? -13.485 -0.466 13.870 1.00 85.69 164 LEU A CA 1
ATOM 1344 C C . LEU A 1 164 ? -14.778 -0.857 14.584 1.00 85.69 164 LEU A C 1
ATOM 1346 O O . LEU A 1 164 ? -14.915 -0.693 15.790 1.00 85.69 164 LEU A O 1
ATOM 1350 N N . LYS A 1 165 ? -15.717 -1.453 13.842 1.00 81.00 165 LYS A N 1
ATOM 1351 C CA . LYS A 1 165 ? -16.938 -2.041 14.425 1.00 81.00 165 LYS A CA 1
ATOM 1352 C C . LYS A 1 165 ? -16.680 -3.385 15.112 1.00 81.00 165 LYS A C 1
ATOM 1354 O O . LYS A 1 165 ? -17.432 -3.776 15.996 1.00 81.00 165 LYS A O 1
ATOM 1359 N N . ASN A 1 166 ? -15.658 -4.115 14.667 1.00 83.62 166 ASN A N 1
ATOM 1360 C CA . ASN A 1 166 ? -15.288 -5.425 15.191 1.00 83.62 166 ASN A CA 1
ATOM 1361 C C . ASN A 1 166 ? -13.764 -5.549 15.229 1.00 83.62 166 ASN A C 1
ATOM 1363 O O . ASN A 1 166 ? -13.144 -5.789 14.197 1.00 83.62 166 ASN A O 1
ATOM 1367 N N . GLN A 1 167 ? -13.169 -5.442 16.416 1.00 81.19 167 GLN A N 1
ATOM 1368 C CA . GLN A 1 167 ? -11.716 -5.540 16.578 1.00 81.19 167 GLN A CA 1
ATOM 1369 C C . GLN A 1 167 ? -11.133 -6.905 16.197 1.00 81.19 167 GLN A C 1
ATOM 1371 O O . GLN A 1 167 ? -9.947 -6.988 15.896 1.00 81.19 167 GLN A O 1
ATOM 1376 N N . LYS A 1 168 ? -11.941 -7.979 16.162 1.00 85.12 168 LYS A N 1
ATOM 1377 C CA . LYS A 1 168 ? -11.448 -9.306 15.756 1.00 85.12 168 LYS A CA 1
ATOM 1378 C C . LYS A 1 168 ? -10.857 -9.295 14.349 1.00 85.12 168 LYS A C 1
ATOM 1380 O O . LYS A 1 168 ? -10.021 -10.130 14.058 1.00 85.12 168 LYS A O 1
ATOM 1385 N N . ILE A 1 169 ? -11.244 -8.336 13.508 1.00 87.12 169 ILE A N 1
ATOM 1386 C CA . ILE A 1 169 ? -10.720 -8.223 12.148 1.00 87.12 169 ILE A CA 1
ATOM 1387 C C . ILE A 1 169 ? -9.226 -7.892 12.080 1.00 87.12 169 ILE A C 1
ATOM 1389 O O . ILE A 1 169 ? -8.600 -8.120 11.050 1.00 87.12 169 ILE A O 1
ATOM 1393 N N . LEU A 1 170 ? -8.636 -7.394 13.171 1.00 85.69 170 LEU A N 1
ATOM 1394 C CA . LEU A 1 170 ? -7.199 -7.135 13.247 1.00 85.69 170 LEU A CA 1
ATOM 1395 C C . LEU A 1 170 ? -6.374 -8.410 13.023 1.00 85.69 170 LEU A C 1
ATOM 1397 O O . LEU A 1 170 ? -5.291 -8.324 12.453 1.00 85.69 170 LEU A O 1
ATOM 1401 N N . SER A 1 171 ? -6.882 -9.593 13.403 1.00 84.75 171 SER A N 1
ATOM 1402 C CA . SER A 1 171 ? -6.190 -10.864 13.132 1.00 84.75 171 SER A CA 1
ATOM 1403 C C . SER A 1 171 ? -6.146 -11.224 11.649 1.00 84.75 171 SER A C 1
ATOM 1405 O O . SER A 1 171 ? -5.324 -12.044 11.248 1.00 84.75 171 SER A O 1
ATOM 1407 N N . ASP A 1 172 ? -7.026 -10.622 10.850 1.00 89.31 172 ASP A N 1
ATOM 1408 C CA . ASP A 1 172 ? -7.138 -10.870 9.415 1.00 89.31 172 ASP A CA 1
ATOM 1409 C C . ASP A 1 172 ? -6.319 -9.857 8.599 1.00 89.31 172 ASP A C 1
ATOM 1411 O O . ASP A 1 172 ? -6.230 -9.966 7.372 1.00 89.31 172 ASP A O 1
ATOM 1415 N N . PHE A 1 173 ? -5.725 -8.854 9.260 1.00 90.00 173 PHE A N 1
ATOM 1416 C CA . PHE A 1 173 ? -4.885 -7.865 8.598 1.00 90.00 173 PHE A CA 1
ATOM 1417 C C . PHE A 1 173 ? -3.575 -8.496 8.099 1.00 90.00 173 PHE A C 1
ATOM 1419 O O . PHE A 1 173 ? -3.026 -9.404 8.730 1.00 90.00 173 PHE A O 1
ATOM 1426 N N . PRO A 1 174 ? -3.053 -8.029 6.950 1.00 86.81 174 PRO A N 1
ATOM 1427 C CA . PRO A 1 174 ? -1.866 -8.607 6.330 1.00 86.81 174 PRO A CA 1
ATOM 1428 C C . PRO A 1 174 ? -0.613 -8.391 7.191 1.00 86.81 174 PRO A C 1
ATOM 1430 O O . PRO A 1 174 ? -0.084 -7.289 7.250 1.00 86.81 174 PRO A O 1
ATOM 1433 N N . ASN A 1 175 ? -0.110 -9.458 7.813 1.00 78.50 175 ASN A N 1
ATOM 1434 C CA . ASN A 1 175 ? 1.045 -9.432 8.725 1.00 78.50 175 ASN A CA 1
ATOM 1435 C C . ASN A 1 175 ? 2.380 -9.887 8.091 1.00 78.50 175 ASN A C 1
ATOM 1437 O O . ASN A 1 175 ? 3.371 -10.116 8.787 1.00 78.50 175 ASN A O 1
ATOM 1441 N N . HIS A 1 176 ? 2.413 -10.071 6.769 1.00 71.06 176 HIS A N 1
ATOM 1442 C CA . HIS A 1 176 ? 3.654 -10.348 6.040 1.00 71.06 176 HIS A CA 1
ATOM 1443 C C . HIS A 1 176 ? 4.501 -9.066 5.924 1.00 71.06 176 HIS A C 1
ATOM 1445 O O . HIS A 1 176 ? 4.035 -7.984 6.269 1.00 71.06 176 HIS A O 1
ATOM 1451 N N . LEU A 1 177 ? 5.763 -9.178 5.484 1.00 69.19 177 LEU A N 1
ATOM 1452 C CA . LEU A 1 177 ? 6.757 -8.078 5.504 1.00 69.19 177 LEU A CA 1
ATOM 1453 C C . LEU A 1 177 ? 7.092 -7.557 6.918 1.00 69.19 177 LEU A C 1
ATOM 1455 O O . LEU A 1 177 ? 7.514 -6.417 7.092 1.00 69.19 177 LEU A O 1
ATOM 1459 N N . GLY A 1 178 ? 6.874 -8.379 7.951 1.00 71.12 178 GLY A N 1
ATOM 1460 C CA . GLY A 1 178 ? 7.086 -7.970 9.342 1.00 71.12 178 GLY A CA 1
ATOM 1461 C C . GLY A 1 178 ? 6.139 -6.857 9.795 1.00 71.12 178 GLY A C 1
ATOM 1462 O O . GLY A 1 178 ? 6.427 -6.191 10.788 1.00 71.12 178 GLY A O 1
ATOM 1463 N N . ILE A 1 179 ? 5.038 -6.634 9.067 1.00 78.44 179 ILE A N 1
ATOM 1464 C CA . ILE A 1 179 ? 4.047 -5.621 9.408 1.00 78.44 179 ILE A CA 1
ATOM 1465 C C . ILE A 1 179 ? 3.188 -6.131 10.561 1.00 78.44 179 ILE A C 1
ATOM 1467 O O . ILE A 1 179 ? 2.736 -7.278 10.567 1.00 78.44 179 ILE A O 1
ATOM 1471 N N . GLN A 1 180 ? 2.946 -5.271 11.541 1.00 81.12 180 GLN A N 1
ATOM 1472 C CA . GLN A 1 180 ? 2.058 -5.557 12.659 1.00 81.12 180 GLN A CA 1
ATOM 1473 C C . GLN A 1 180 ? 1.127 -4.386 12.922 1.00 81.12 180 GLN A C 1
ATOM 1475 O O . GLN A 1 180 ? 1.415 -3.249 12.550 1.00 81.12 180 GLN A O 1
ATOM 1480 N N . PHE A 1 181 ? 0.012 -4.675 13.588 1.00 84.00 181 PHE A N 1
ATOM 1481 C CA . PHE A 1 181 ? -1.027 -3.694 13.851 1.00 84.00 181 PHE A CA 1
ATOM 1482 C C . PHE A 1 181 ? -1.387 -3.655 15.327 1.00 84.00 181 PHE A C 1
ATOM 1484 O O . PHE A 1 181 ? -1.540 -4.697 15.964 1.00 84.00 181 PHE A O 1
ATOM 1491 N N . ALA A 1 182 ? -1.585 -2.447 15.840 1.00 82.81 182 ALA A N 1
ATOM 1492 C CA . ALA A 1 182 ? -2.272 -2.210 17.101 1.00 82.81 182 ALA A CA 1
ATOM 1493 C C . ALA A 1 182 ? -3.430 -1.244 16.868 1.00 82.81 182 ALA A C 1
ATOM 1495 O O . ALA A 1 182 ? -3.409 -0.445 15.933 1.00 82.81 182 ALA A O 1
ATOM 1496 N N . TYR A 1 183 ? -4.438 -1.302 17.728 1.00 84.75 183 TYR A N 1
ATOM 1497 C CA . TYR A 1 183 ? -5.604 -0.438 17.638 1.00 84.75 183 TYR A CA 1
ATOM 1498 C C . TYR A 1 183 ? -5.930 0.162 19.000 1.00 84.75 183 TYR A C 1
ATOM 1500 O O . TYR A 1 183 ? -5.953 -0.552 20.000 1.00 84.75 183 TYR A O 1
ATOM 1508 N N . SER A 1 184 ? -6.207 1.463 19.022 1.00 83.00 184 SER A N 1
ATOM 1509 C CA . SER A 1 184 ? -6.689 2.179 20.200 1.00 83.00 184 SER A CA 1
ATOM 1510 C C . SER A 1 184 ? -8.114 2.655 19.959 1.00 83.00 184 SER A C 1
ATOM 1512 O O . SER A 1 184 ? -8.359 3.518 19.113 1.00 83.00 184 SER A O 1
ATOM 1514 N N . GLU A 1 185 ? -9.063 2.126 20.732 1.00 82.06 185 GLU A N 1
ATOM 1515 C CA . GLU A 1 185 ? -10.445 2.619 20.722 1.00 82.06 185 GLU A CA 1
ATOM 1516 C C . GLU A 1 185 ? -10.536 4.056 21.235 1.00 82.06 185 GLU A C 1
ATOM 1518 O O . GLU A 1 185 ?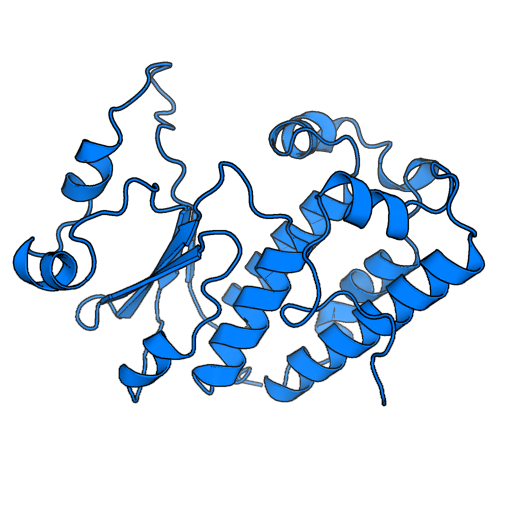 -11.232 4.883 20.643 1.00 82.06 185 GLU A O 1
ATOM 1523 N N . THR A 1 186 ? -9.798 4.362 22.306 1.00 82.38 186 THR A N 1
ATOM 1524 C CA . THR A 1 186 ? -9.809 5.664 22.983 1.00 82.38 186 THR A CA 1
ATOM 1525 C C . THR A 1 186 ? -9.432 6.797 22.036 1.00 82.38 186 THR A C 1
ATOM 1527 O O . THR A 1 186 ? -10.087 7.839 22.028 1.00 82.38 186 THR A O 1
ATOM 1530 N N . THR A 1 187 ? -8.398 6.589 21.220 1.00 81.75 187 THR A N 1
ATOM 1531 C CA . THR A 1 187 ? -7.925 7.593 20.256 1.00 81.75 187 THR A CA 1
ATOM 1532 C C . THR A 1 187 ? -8.486 7.383 18.850 1.00 81.75 187 THR A C 1
ATOM 1534 O O . THR A 1 187 ? -8.367 8.271 18.013 1.00 81.75 187 THR A O 1
ATOM 1537 N N . SER A 1 188 ? -9.180 6.265 18.591 1.00 88.12 188 SER A N 1
ATOM 1538 C CA . SER A 1 188 ? -9.622 5.862 17.245 1.00 88.12 188 SER A CA 1
ATOM 1539 C C . SER A 1 188 ? -8.456 5.825 16.248 1.00 88.12 188 SER A C 1
ATOM 1541 O O . SER A 1 188 ? -8.551 6.355 15.140 1.00 88.12 188 SER A O 1
ATOM 1543 N N . GLU A 1 189 ? -7.346 5.219 16.663 1.00 87.69 189 GLU A N 1
ATOM 1544 C CA . GLU A 1 189 ? -6.105 5.156 15.890 1.00 87.69 189 GLU A CA 1
ATOM 1545 C C . GLU A 1 189 ? -5.721 3.709 15.597 1.00 87.69 189 GLU A C 1
ATOM 1547 O O . GLU A 1 189 ? -5.717 2.855 16.489 1.00 87.69 189 GLU A O 1
ATOM 1552 N N . LEU A 1 190 ? -5.371 3.451 14.338 1.00 89.44 190 LEU A N 1
ATOM 1553 C CA . LEU A 1 190 ? -4.682 2.238 13.920 1.00 89.44 190 LEU A CA 1
ATOM 1554 C C . LEU A 1 190 ? -3.187 2.540 13.817 1.00 89.44 190 LEU A C 1
ATOM 1556 O O . LEU A 1 190 ? -2.770 3.413 13.057 1.00 89.44 190 LEU A O 1
ATOM 1560 N N . TYR A 1 191 ? -2.390 1.781 14.552 1.00 84.69 191 TYR A N 1
ATOM 1561 C CA . TYR A 1 191 ? -0.937 1.844 14.523 1.00 84.69 191 TYR A CA 1
ATOM 1562 C C . TYR A 1 191 ? -0.425 0.733 13.619 1.00 84.69 191 TYR A C 1
ATOM 1564 O O . TYR A 1 191 ? -0.745 -0.436 13.841 1.00 84.69 191 TYR A O 1
ATOM 1572 N N . MET A 1 192 ? 0.377 1.092 12.623 1.00 84.06 192 MET A N 1
ATOM 1573 C CA . MET A 1 192 ? 1.074 0.151 11.760 1.00 84.06 192 MET A CA 1
ATOM 1574 C C . MET A 1 192 ? 2.576 0.197 12.064 1.00 84.06 192 MET A C 1
ATOM 1576 O O . MET A 1 192 ? 3.244 1.229 11.943 1.00 84.06 192 MET A O 1
ATOM 1580 N N . TYR A 1 193 ? 3.098 -0.955 12.466 1.00 74.62 193 TYR A N 1
ATOM 1581 C CA . TYR A 1 193 ? 4.509 -1.202 12.734 1.00 74.62 193 TYR A CA 1
ATOM 1582 C C . TYR A 1 193 ? 5.087 -1.906 11.516 1.00 74.62 193 TYR A C 1
ATOM 1584 O O . TYR A 1 193 ? 4.496 -2.878 11.050 1.00 74.62 193 TYR A O 1
ATOM 1592 N N . MET A 1 194 ? 6.219 -1.441 10.994 1.00 71.31 194 MET A N 1
ATOM 1593 C CA . MET A 1 194 ? 6.890 -2.091 9.866 1.00 71.31 194 MET A CA 1
ATOM 1594 C C . MET A 1 194 ? 8.219 -2.678 10.335 1.00 71.31 194 MET A C 1
ATOM 1596 O O . MET A 1 194 ? 9.011 -1.992 10.979 1.00 71.31 194 MET A O 1
ATOM 1600 N N . GLY A 1 195 ? 8.455 -3.953 10.014 1.00 56.25 195 GLY A N 1
ATOM 1601 C CA . GLY A 1 195 ? 9.651 -4.690 10.430 1.00 56.25 195 GLY A CA 1
ATOM 1602 C C . GLY A 1 195 ? 10.949 -4.271 9.733 1.00 56.25 195 GLY A C 1
ATOM 1603 O O . GLY A 1 195 ? 12.038 -4.677 10.136 1.00 56.25 195 GLY A O 1
ATOM 1604 N N . GLU A 1 196 ? 10.837 -3.453 8.690 1.00 62.00 196 GLU A N 1
ATOM 1605 C CA . GLU A 1 196 ? 11.945 -2.975 7.873 1.00 62.00 196 GLU A CA 1
ATOM 1606 C C . GLU A 1 196 ? 12.032 -1.447 7.909 1.00 62.00 196 GLU A C 1
ATOM 1608 O O . GLU A 1 196 ? 11.049 -0.754 8.165 1.00 62.00 196 GLU A O 1
ATOM 1613 N N . LYS A 1 197 ? 13.222 -0.910 7.601 1.00 62.06 197 LYS A N 1
ATOM 1614 C CA . LYS A 1 197 ? 13.446 0.542 7.473 1.00 62.06 197 LYS A CA 1
ATOM 1615 C C . LYS A 1 197 ? 12.523 1.174 6.425 1.00 62.06 197 LYS A C 1
ATOM 1617 O O . LYS A 1 197 ? 12.211 2.357 6.521 1.00 62.06 197 LYS A O 1
ATOM 1622 N N . HIS A 1 198 ? 12.134 0.393 5.419 1.00 68.06 198 HIS A N 1
ATOM 1623 C CA . HIS A 1 198 ? 11.285 0.825 4.324 1.00 68.06 198 HIS A CA 1
ATOM 1624 C C . HIS A 1 198 ? 10.423 -0.328 3.813 1.00 68.06 198 HIS A C 1
ATOM 1626 O O . HIS A 1 198 ? 10.951 -1.404 3.557 1.00 68.06 198 HIS A O 1
ATOM 1632 N N . VAL A 1 199 ? 9.128 -0.092 3.600 1.00 78.69 199 VAL A N 1
ATOM 1633 C CA . VAL A 1 199 ? 8.249 -1.022 2.876 1.00 78.69 199 VAL A CA 1
ATOM 1634 C C . VAL A 1 199 ? 8.037 -0.478 1.465 1.00 78.69 199 VAL A C 1
ATOM 1636 O O . VAL A 1 199 ? 7.596 0.671 1.347 1.00 78.69 199 VAL A O 1
ATOM 1639 N N . PRO A 1 200 ? 8.282 -1.276 0.403 1.00 86.62 200 PRO A N 1
ATOM 1640 C CA . PRO A 1 200 ? 8.053 -0.836 -0.970 1.00 86.62 200 PRO A CA 1
ATOM 1641 C C . PRO A 1 200 ? 6.650 -0.249 -1.133 1.00 86.62 200 PRO A C 1
ATOM 1643 O O . PRO A 1 200 ? 5.664 -0.855 -0.700 1.00 86.62 200 PRO A O 1
ATOM 1646 N N . GLY A 1 201 ? 6.547 0.919 -1.764 1.00 87.94 201 GLY A N 1
ATOM 1647 C CA . GLY A 1 201 ? 5.318 1.707 -1.788 1.00 87.94 201 GLY A CA 1
ATOM 1648 C C . GLY A 1 201 ? 4.151 0.953 -2.396 1.00 87.94 201 GLY A C 1
ATOM 1649 O O . GLY A 1 201 ? 3.027 1.067 -1.911 1.00 87.94 201 GLY A O 1
ATOM 1650 N N . LEU A 1 202 ? 4.425 0.109 -3.395 1.00 91.44 202 LEU A N 1
ATOM 1651 C CA . LEU A 1 202 ? 3.422 -0.776 -3.972 1.00 91.44 202 LEU A CA 1
ATOM 1652 C C . LEU A 1 202 ? 2.828 -1.721 -2.914 1.00 91.44 202 LEU A C 1
ATOM 1654 O O . LEU A 1 202 ? 1.609 -1.825 -2.815 1.00 91.44 202 LEU A O 1
ATOM 1658 N N . TYR A 1 203 ? 3.648 -2.376 -2.086 1.00 91.56 203 TYR A N 1
ATOM 1659 C CA . TYR A 1 203 ? 3.129 -3.241 -1.022 1.00 91.56 203 TYR A CA 1
ATOM 1660 C C . TYR A 1 203 ? 2.415 -2.453 0.064 1.00 91.56 203 TYR A C 1
ATOM 1662 O O . TYR A 1 203 ? 1.361 -2.899 0.512 1.00 91.56 203 TYR A O 1
ATOM 1670 N N . ARG A 1 204 ? 2.920 -1.272 0.442 1.00 90.19 204 ARG A N 1
ATOM 1671 C CA . ARG A 1 204 ? 2.207 -0.390 1.375 1.00 90.19 204 ARG A CA 1
ATOM 1672 C C . ARG A 1 204 ? 0.806 -0.056 0.852 1.00 90.19 204 ARG A C 1
ATOM 1674 O O . ARG A 1 204 ? -0.163 -0.205 1.590 1.00 90.19 204 ARG A O 1
ATOM 1681 N N . LEU A 1 205 ? 0.674 0.323 -0.420 1.00 92.56 205 LEU A N 1
ATOM 1682 C CA . LEU A 1 205 ? -0.621 0.581 -1.054 1.00 92.56 205 LEU A CA 1
ATOM 1683 C C . LEU A 1 205 ? -1.538 -0.651 -1.007 1.00 92.56 205 LEU A C 1
ATOM 1685 O O . LEU A 1 205 ? -2.700 -0.541 -0.622 1.00 92.56 205 LEU A O 1
ATOM 1689 N N . LEU A 1 206 ? -1.025 -1.828 -1.374 1.00 94.12 206 LEU A N 1
ATOM 1690 C CA . LEU A 1 206 ? -1.799 -3.071 -1.351 1.00 94.12 206 LEU A CA 1
ATOM 1691 C C . LEU A 1 206 ? -2.262 -3.441 0.069 1.00 94.12 206 LEU A C 1
ATOM 1693 O O . LEU A 1 206 ? -3.398 -3.887 0.244 1.00 94.12 206 LEU A O 1
ATOM 1697 N N . VAL A 1 207 ? -1.409 -3.231 1.076 1.00 92.94 207 VAL A N 1
ATOM 1698 C CA . VAL A 1 207 ? -1.731 -3.410 2.499 1.00 92.94 207 VAL A CA 1
ATOM 1699 C C . VAL A 1 207 ? -2.854 -2.464 2.916 1.00 92.94 207 VAL A C 1
ATOM 1701 O O . VAL A 1 207 ? -3.851 -2.927 3.467 1.00 92.94 207 VAL A O 1
ATOM 1704 N N . LEU A 1 208 ? -2.752 -1.172 2.589 1.00 93.25 208 LEU A N 1
ATOM 1705 C CA . LEU A 1 208 ? -3.783 -0.177 2.900 1.00 93.25 208 LEU A CA 1
ATOM 1706 C C . LEU A 1 208 ? -5.127 -0.526 2.250 1.00 93.25 208 LEU A C 1
ATOM 1708 O O . LEU A 1 208 ? -6.147 -0.562 2.936 1.00 93.25 208 LEU A O 1
ATOM 1712 N N . LEU A 1 209 ? -5.130 -0.859 0.955 1.00 94.56 209 LEU A N 1
ATOM 1713 C CA . LEU A 1 209 ? -6.338 -1.288 0.245 1.00 94.56 209 LEU A CA 1
ATOM 1714 C C . LEU A 1 209 ? -6.993 -2.490 0.933 1.00 94.56 209 LEU A C 1
ATOM 1716 O O . LEU A 1 209 ? -8.210 -2.514 1.109 1.00 94.56 209 LEU A O 1
ATOM 1720 N N . ARG A 1 210 ? -6.192 -3.473 1.364 1.00 94.06 210 ARG A N 1
ATOM 1721 C CA . ARG A 1 210 ? -6.702 -4.662 2.049 1.00 94.06 210 ARG A CA 1
ATOM 1722 C C . ARG A 1 210 ? -7.250 -4.350 3.441 1.00 94.06 210 ARG A C 1
ATOM 1724 O O . ARG A 1 210 ? -8.296 -4.884 3.799 1.00 94.06 210 ARG A O 1
ATOM 1731 N N . ILE A 1 211 ? -6.573 -3.501 4.211 1.00 93.38 211 ILE A N 1
ATOM 1732 C CA . ILE A 1 211 ? -7.017 -3.063 5.543 1.00 93.38 211 ILE A CA 1
ATOM 1733 C C . ILE A 1 211 ? -8.357 -2.343 5.445 1.00 93.38 211 ILE A C 1
ATOM 1735 O O . ILE A 1 211 ? -9.287 -2.686 6.175 1.00 93.38 211 ILE A O 1
ATOM 1739 N N . PHE A 1 212 ? -8.474 -1.377 4.530 1.00 94.12 212 PHE A N 1
ATOM 1740 C CA . PHE A 1 212 ? -9.712 -0.626 4.353 1.00 94.12 212 PHE A CA 1
ATOM 1741 C C . PHE A 1 212 ? -10.854 -1.518 3.851 1.00 94.12 212 PHE A C 1
ATOM 1743 O O . PHE A 1 212 ? -11.977 -1.390 4.340 1.00 94.12 212 PHE A O 1
ATOM 1750 N N . GLU A 1 213 ? -10.556 -2.469 2.956 1.00 92.88 213 GLU A N 1
ATOM 1751 C CA . GLU A 1 213 ? -11.524 -3.449 2.445 1.00 92.88 213 GLU A CA 1
ATOM 1752 C C . GLU A 1 213 ? -12.060 -4.322 3.584 1.00 92.88 213 GLU A C 1
ATOM 1754 O O . GLU A 1 213 ? -13.271 -4.446 3.756 1.00 92.88 213 GLU A O 1
ATOM 1759 N N . LEU A 1 214 ? -11.162 -4.897 4.390 1.00 92.25 214 LEU A N 1
ATOM 1760 C CA . LEU A 1 214 ? -11.530 -5.729 5.533 1.00 92.25 214 LEU A CA 1
ATOM 1761 C C . LEU A 1 214 ? -12.353 -4.931 6.543 1.00 92.25 214 LEU A C 1
ATOM 1763 O O . LEU A 1 214 ? -13.452 -5.342 6.909 1.00 92.25 214 LEU A O 1
ATOM 1767 N N . ALA A 1 215 ? -11.866 -3.760 6.946 1.00 91.06 215 ALA A N 1
ATOM 1768 C CA . ALA A 1 215 ? -12.544 -2.909 7.915 1.00 91.06 215 ALA A CA 1
ATOM 1769 C C . ALA A 1 215 ? -13.897 -2.351 7.417 1.00 91.06 215 ALA A C 1
ATOM 1771 O O . ALA A 1 215 ? -14.653 -1.782 8.209 1.00 91.06 215 ALA A O 1
ATOM 1772 N N . GLY A 1 216 ? -14.237 -2.566 6.141 1.00 90.12 216 GLY A N 1
ATOM 1773 C CA . GLY A 1 216 ? -15.527 -2.214 5.559 1.00 90.12 216 GLY A CA 1
ATOM 1774 C C . GLY A 1 216 ? -15.679 -0.718 5.310 1.00 90.12 216 GLY A C 1
ATOM 1775 O O . GLY A 1 216 ? -16.801 -0.206 5.356 1.00 90.12 216 GLY A O 1
ATOM 1776 N N . PHE A 1 217 ? -14.567 -0.017 5.089 1.00 90.81 217 PHE A N 1
ATOM 1777 C CA . PHE A 1 217 ? -14.585 1.395 4.735 1.00 90.81 217 PHE A CA 1
ATOM 1778 C C . PHE A 1 217 ? -14.886 1.580 3.253 1.00 90.81 217 PHE A C 1
ATOM 1780 O O . PHE A 1 217 ? -14.521 0.760 2.412 1.00 90.81 217 PHE A O 1
ATOM 1787 N N . LYS A 1 218 ? -15.577 2.674 2.953 1.00 85.94 218 LYS A N 1
ATOM 1788 C CA . LYS A 1 218 ? -15.974 3.075 1.608 1.00 85.94 218 LYS A CA 1
ATOM 1789 C C . LYS A 1 218 ? -15.744 4.570 1.467 1.00 85.94 218 LYS A C 1
ATOM 1791 O O . LYS A 1 218 ? -15.853 5.293 2.459 1.00 85.94 218 LYS A O 1
ATOM 1796 N N . ALA A 1 219 ? -15.416 5.014 0.262 1.00 81.00 219 ALA A N 1
ATOM 1797 C CA . ALA A 1 219 ? -15.335 6.430 -0.045 1.00 81.00 219 ALA A CA 1
ATOM 1798 C C . ALA A 1 219 ? -16.712 7.076 0.162 1.00 81.00 219 ALA A C 1
ATOM 1800 O O . ALA A 1 219 ? -17.727 6.560 -0.304 1.00 81.00 219 ALA A O 1
ATOM 1801 N N . ASN A 1 220 ? -16.753 8.191 0.891 1.00 64.06 220 ASN A N 1
ATOM 1802 C CA . ASN A 1 220 ? -17.957 9.011 0.957 1.00 64.06 220 ASN A CA 1
ATOM 1803 C C . ASN A 1 220 ? -17.994 9.855 -0.323 1.00 64.06 220 ASN A C 1
ATOM 1805 O O . ASN A 1 220 ? -17.176 10.762 -0.461 1.00 64.06 220 ASN A O 1
ATOM 1809 N N . LEU A 1 221 ? -18.895 9.518 -1.250 1.00 56.09 221 LEU A N 1
ATOM 1810 C CA . LEU A 1 221 ? -19.190 10.324 -2.441 1.00 56.09 221 LEU A CA 1
ATOM 1811 C C . LEU A 1 221 ? -19.992 11.582 -2.081 1.00 56.09 221 LEU A C 1
ATOM 1813 O O . LEU A 1 221 ? -20.915 11.470 -1.238 1.00 56.09 221 LEU A O 1
#

Secondary structure (DSSP, 8-state):
---TT---TTSPPPPHHHHHHHH-TTT-SS-HHHHHHHHHHHHHHHHHHHHHTT--SGGGHHHHHHHHH--HHHHS--TTTHHHHHHTT-S-THHHHHHHHHHHHHHHTT-EEEE--TT-BTTB-----GGGHHHHS-S-HHHHGGG-SS----EEEEEES---S-GGGGGGS---TT-EEEEETTTTEEEEE-SSS---HHHHHHHHHHHHHHHT-----